Protein AF-A0A0C9VW03-F1 (afdb_monomer)

Organism: Sphaerobolus stellatus (strain SS14) (NCBI:txid990650)

Foldseek 3Di:
DPDPVVVVVVVVVVVVVVVVVLVVLVVVLVVLVVVCVVCVVVCCVPQVPPPDNDLLNVLQCLQSVLSNLLSVLVNPPCPVVVVVVCVVPHDNVVVNLVSNVVSVVSNLSSVLSNLLVLLLVLPVPDPPDDSVVLSVVVVVLVVVLVVVLVVLVVVVVVVVVPDDDPVPVVSSLVSVLSVLVSSLVSLVSSLVSLVVSLVVVVVVVVVVCVVVPDDDPCDSVNSCVVSVSVVSVVVSVVSVVVSVVSVVVVVVVVVCVVVVVVVVVVVVVVVVVVVVVD

Mean predicted aligned error: 11.02 Å

Nearest PDB structures (foldseek):
  8jrv-assembly1_R  TM=4.862E-01  e=5.661E-01  Influenza A virus (A/Victoria/3/1975(H3N2))
  7qa8-assembly1_A  TM=4.920E-01  e=3.964E+00  Saccharomyces cerevisiae
  6mrt-assembly1_A  TM=2.352E-01  e=9.517E+00  Escherichia coli K-12

Solvent-accessible surface area (backbone atoms only — not comparable to full-atom values): 15389 Å² total; per-residue (Å²): 132,84,63,69,65,61,57,54,52,53,52,54,49,54,52,51,55,52,50,53,53,52,51,50,47,52,51,50,46,52,51,53,50,49,54,46,63,71,46,41,67,57,41,41,62,66,51,67,63,34,96,63,90,44,72,67,49,53,27,46,48,39,23,54,53,20,47,50,51,36,44,50,59,70,64,52,64,74,45,70,69,57,40,47,61,40,51,75,74,38,69,65,74,58,55,56,54,53,49,53,54,55,33,52,49,42,24,48,53,9,48,54,38,44,54,49,51,49,56,53,60,72,46,73,82,56,92,79,66,62,54,65,52,52,56,50,48,50,52,50,51,53,53,51,52,50,51,51,51,51,52,55,48,57,54,46,64,60,49,68,77,61,82,88,92,64,67,64,62,58,51,52,52,53,49,54,49,50,54,40,51,52,51,34,55,48,38,49,50,50,42,51,50,54,50,52,49,52,51,52,51,52,54,49,50,52,64,58,38,72,79,55,83,78,83,76,89,75,48,71,66,57,51,42,56,73,72,39,50,64,57,42,50,52,50,32,52,51,40,48,51,52,45,52,49,55,53,50,52,51,51,51,52,60,50,48,61,60,49,51,55,51,54,52,47,52,54,52,54,51,56,51,50,67,63,71,80,111

Secondary structure (DSSP, 8-state):
---HHHHHHHHHHHHHHHHHHHHHHHHHHHHHHHHHHHHHHHHIIIIISSSS--HHHHHHHHHHHHHHHHHHHHHS---HHHHHHHHTTS-HHHHHHHHHHHHHHHHHHHHHHHHHHHHHHHTTT--SSHHHHHHHHHHHHHHHHHHHHHHHHHHHHHHTTS--SSHHHHHHHHHHHHHHHHHHHHHHHHHHHHHHHHHHHHHHHHHHHTTSTTS----HHHHHHHTTHHHHHHHHHHHHHHHHHHHHHHHHHHHHHHHHHHHHHHHHHHHHHHHH--

pLDDT: mean 75.22, std 11.87, range [45.41, 93.81]

Sequence (278 aa):
MADSNSQSLQIMQGISDSQVASYAVVAALALLTYDTLLTLPDEINYIWCSHRWGIPSILYFMARSGCFIELVSLIIPVNSFTLVVIYLFYDGTHAKLQQGMRSGAMTSIGVHGLLLARVYAIAQGNRNVKSVHVVRWQLLLVGFLYVTIFVLNCIRMKAFQCNTSNSDIFSSLDFAFTIVVIGLVFDVSILAITLQHTWCQWRFTIKSGLNDLSTSGTSFSGLLLSQGVIRFFLISAWSLEGAINLKTVRVKITLSGVDGGLENASVLMHNLKDFVDI

Structure (mmCIF, N/CA/C/O backbone):
data_AF-A0A0C9VW03-F1
#
_entry.id   AF-A0A0C9VW03-F1
#
loop_
_atom_site.group_PDB
_atom_site.id
_atom_site.type_symbol
_atom_site.label_atom_id
_atom_site.label_alt_id
_atom_site.label_comp_id
_atom_site.label_asym_id
_atom_site.label_entity_id
_atom_site.label_seq_id
_atom_site.pdbx_PDB_ins_code
_atom_site.Cartn_x
_atom_site.Cartn_y
_atom_site.Cartn_z
_atom_site.occupancy
_atom_site.B_iso_or_equiv
_atom_site.auth_seq_id
_atom_site.auth_comp_id
_atom_site.auth_asym_id
_atom_site.auth_atom_id
_atom_site.pdbx_PDB_model_num
ATOM 1 N N . MET A 1 1 ? 13.942 -18.819 -39.100 1.00 73.25 1 MET A N 1
ATOM 2 C CA . MET A 1 1 ? 13.002 -17.713 -39.392 1.00 73.25 1 MET A CA 1
ATOM 3 C C . MET A 1 1 ? 11.943 -17.701 -38.304 1.00 73.25 1 MET A C 1
ATOM 5 O O . MET A 1 1 ? 11.119 -18.604 -38.278 1.00 73.25 1 MET A O 1
ATOM 9 N N . ALA A 1 2 ? 12.018 -16.759 -37.363 1.00 69.38 2 ALA A N 1
ATOM 10 C CA . ALA A 1 2 ? 10.926 -16.537 -36.420 1.00 69.38 2 ALA A CA 1
ATOM 11 C C . ALA A 1 2 ? 9.744 -15.919 -37.184 1.00 69.38 2 ALA A C 1
ATOM 13 O O . ALA A 1 2 ? 9.946 -15.024 -38.002 1.00 69.38 2 ALA A O 1
ATOM 14 N N . ASP A 1 3 ? 8.540 -16.438 -36.961 1.00 87.62 3 ASP A N 1
ATOM 15 C CA . ASP A 1 3 ? 7.329 -16.020 -37.664 1.00 87.62 3 ASP A CA 1
ATOM 16 C C . ASP A 1 3 ? 6.979 -14.571 -37.286 1.00 87.62 3 ASP A C 1
ATOM 18 O O . ASP A 1 3 ? 6.717 -14.277 -36.115 1.00 87.62 3 ASP A O 1
ATOM 22 N N . SER A 1 4 ? 6.971 -13.659 -38.261 1.00 90.19 4 SER A N 1
ATOM 23 C CA . SER A 1 4 ? 6.637 -12.239 -38.073 1.00 90.19 4 SER A CA 1
ATOM 24 C C . SER A 1 4 ? 5.273 -12.034 -37.406 1.00 90.19 4 SER A C 1
ATOM 26 O O . SER A 1 4 ? 5.064 -11.048 -36.696 1.00 90.19 4 SER A O 1
ATOM 28 N N . ASN A 1 5 ? 4.357 -12.993 -37.569 1.00 92.81 5 ASN A N 1
ATOM 29 C CA . ASN A 1 5 ? 3.039 -12.955 -36.943 1.00 92.81 5 ASN A CA 1
ATOM 30 C C . ASN A 1 5 ? 3.133 -13.027 -35.411 1.00 92.81 5 ASN A C 1
ATOM 32 O O . ASN A 1 5 ? 2.425 -12.296 -34.715 1.00 92.81 5 ASN A O 1
ATOM 36 N N . SER A 1 6 ? 4.062 -13.831 -34.879 1.00 90.88 6 SER A N 1
ATOM 37 C CA . SER A 1 6 ? 4.252 -14.002 -33.432 1.00 90.88 6 SER A CA 1
ATOM 38 C C . SER A 1 6 ? 4.708 -12.713 -32.740 1.00 90.88 6 SER A C 1
ATOM 40 O O . SER A 1 6 ? 4.201 -12.377 -31.670 1.00 90.88 6 SER A O 1
ATOM 42 N N . GLN A 1 7 ? 5.595 -11.942 -33.378 1.00 90.25 7 GLN A N 1
ATOM 43 C CA . GLN A 1 7 ? 6.075 -10.665 -32.841 1.00 90.25 7 GLN A CA 1
ATOM 44 C C . GLN A 1 7 ? 4.967 -9.611 -32.820 1.00 90.25 7 GLN A C 1
ATOM 46 O O . GLN A 1 7 ? 4.801 -8.904 -31.827 1.00 90.25 7 GLN A O 1
ATOM 51 N N . SER A 1 8 ? 4.172 -9.528 -33.891 1.00 91.06 8 SER A N 1
ATOM 52 C CA . SER A 1 8 ? 3.071 -8.562 -33.964 1.00 91.06 8 SER A CA 1
ATOM 53 C C . SER A 1 8 ? 2.025 -8.796 -32.865 1.00 91.06 8 SER A C 1
ATOM 55 O O . SER A 1 8 ? 1.554 -7.844 -32.243 1.00 91.06 8 SER A O 1
ATOM 57 N N . LEU A 1 9 ? 1.731 -10.066 -32.559 1.00 93.12 9 LEU A N 1
ATOM 58 C CA . LEU A 1 9 ? 0.794 -10.452 -31.508 1.00 93.12 9 LEU A CA 1
ATOM 59 C C . LEU A 1 9 ? 1.317 -10.087 -30.112 1.00 93.12 9 LEU A C 1
ATOM 61 O O . LEU A 1 9 ? 0.563 -9.547 -29.305 1.00 93.12 9 LEU A O 1
ATOM 65 N N . GLN A 1 10 ? 2.612 -10.295 -29.849 1.00 88.88 10 GLN A N 1
ATOM 66 C CA . GLN A 1 10 ? 3.235 -9.893 -28.582 1.00 88.88 10 GLN A CA 1
ATOM 67 C C . GLN A 1 10 ? 3.184 -8.374 -28.366 1.00 88.88 10 GLN A C 1
ATOM 69 O O . GLN A 1 10 ? 2.885 -7.919 -27.263 1.00 88.88 10 GLN A O 1
ATOM 74 N N . ILE A 1 11 ? 3.427 -7.583 -29.416 1.00 86.06 11 ILE A N 1
ATOM 75 C CA . ILE A 1 11 ? 3.363 -6.117 -29.337 1.00 86.06 11 ILE A CA 1
ATOM 76 C C . ILE A 1 11 ? 1.930 -5.653 -29.057 1.00 86.06 11 ILE A C 1
ATOM 78 O O . ILE A 1 11 ? 1.718 -4.826 -28.170 1.00 86.06 11 ILE A O 1
ATOM 82 N N . MET A 1 12 ? 0.941 -6.197 -29.774 1.00 88.62 12 MET A N 1
ATOM 83 C CA . MET A 1 12 ? -0.466 -5.850 -29.549 1.00 88.62 12 MET A CA 1
ATOM 84 C C . MET A 1 12 ? -0.917 -6.188 -28.127 1.00 88.62 12 MET A C 1
ATOM 86 O O . MET A 1 12 ? -1.599 -5.380 -27.493 1.00 88.62 12 MET A O 1
ATOM 90 N N . GLN A 1 13 ? -0.493 -7.339 -27.602 1.00 89.94 13 GLN A N 1
ATOM 91 C CA . GLN A 1 13 ? -0.806 -7.723 -26.232 1.00 89.94 13 GLN A CA 1
ATOM 92 C C . GLN A 1 13 ? -0.159 -6.777 -25.213 1.00 89.94 13 GLN A C 1
ATOM 94 O O . GLN A 1 13 ? -0.850 -6.285 -24.326 1.00 89.94 13 GLN A O 1
ATOM 99 N N . GLY A 1 14 ? 1.115 -6.414 -25.396 1.00 78.88 14 GLY A N 1
ATOM 100 C CA . GLY A 1 14 ? 1.788 -5.447 -24.523 1.00 78.88 14 GLY A CA 1
ATOM 101 C C . GLY A 1 14 ? 1.122 -4.063 -24.509 1.00 78.88 14 GLY A C 1
ATOM 102 O O . GLY A 1 14 ? 1.020 -3.436 -23.454 1.00 78.88 14 GLY A O 1
ATOM 103 N N . ILE A 1 15 ? 0.619 -3.595 -25.657 1.00 80.00 15 ILE A N 1
ATOM 104 C CA . ILE A 1 15 ? -0.128 -2.329 -25.748 1.00 80.00 15 ILE A CA 1
ATOM 105 C C . ILE A 1 15 ? -1.456 -2.430 -24.991 1.00 80.00 15 ILE A C 1
ATOM 107 O O . ILE A 1 15 ? -1.781 -1.533 -24.211 1.00 80.00 15 ILE A O 1
ATOM 111 N N . SER A 1 16 ? -2.203 -3.517 -25.194 1.00 88.62 16 SER A N 1
ATOM 112 C CA . SER A 1 16 ? -3.474 -3.756 -24.504 1.00 88.62 16 SER A CA 1
ATOM 113 C C . SER A 1 16 ? -3.284 -3.819 -22.987 1.00 88.62 16 SER A C 1
ATOM 115 O O . SER A 1 16 ? -3.977 -3.119 -22.248 1.00 88.62 16 SER A O 1
ATOM 117 N N . ASP A 1 17 ? -2.304 -4.590 -22.513 1.00 77.56 17 ASP A N 1
ATOM 118 C CA . ASP A 1 17 ? -2.010 -4.739 -21.084 1.00 77.56 17 ASP A CA 1
ATOM 119 C C . ASP A 1 17 ? -1.620 -3.393 -20.453 1.00 77.56 17 ASP A C 1
ATOM 121 O O . ASP A 1 17 ? -2.101 -3.035 -19.374 1.00 77.56 17 ASP A O 1
ATOM 125 N N . SER A 1 18 ? -0.811 -2.594 -21.159 1.00 77.00 18 SER A N 1
ATOM 126 C CA . SER A 1 18 ? -0.450 -1.245 -20.715 1.00 77.00 18 SER A CA 1
ATOM 127 C C . SER A 1 18 ? -1.663 -0.318 -20.623 1.00 77.00 18 SER A C 1
ATOM 129 O O . SER A 1 18 ? -1.753 0.466 -19.679 1.00 77.00 18 SER A O 1
ATOM 131 N N . GLN A 1 19 ? -2.593 -0.379 -21.580 1.00 84.12 19 GLN A N 1
ATOM 132 C CA . GLN A 1 19 ? -3.806 0.444 -21.558 1.00 84.12 19 GLN A CA 1
ATOM 133 C C . GLN A 1 19 ? -4.723 0.064 -20.397 1.00 84.12 19 GLN A C 1
ATOM 135 O O . GLN A 1 19 ? -5.194 0.943 -19.675 1.00 84.12 19 GLN A O 1
ATOM 140 N N . VAL A 1 20 ? -4.935 -1.237 -20.177 1.00 80.25 20 VAL A N 1
ATOM 141 C CA . VAL A 1 20 ? -5.731 -1.745 -19.052 1.00 80.25 20 VAL A CA 1
ATOM 142 C C . VAL A 1 20 ? -5.149 -1.261 -17.723 1.00 80.25 20 VAL A C 1
ATOM 144 O O . VAL A 1 20 ? -5.895 -0.765 -16.876 1.00 80.25 20 VAL A O 1
ATOM 147 N N . ALA A 1 21 ? -3.825 -1.320 -17.559 1.00 78.25 21 ALA A N 1
ATOM 148 C CA . ALA A 1 21 ? -3.156 -0.803 -16.369 1.00 78.25 21 ALA A CA 1
ATOM 149 C C . ALA A 1 21 ? -3.388 0.708 -16.186 1.00 78.25 21 ALA A C 1
ATOM 151 O O . ALA A 1 21 ? -3.756 1.146 -15.097 1.00 78.25 21 ALA A O 1
ATOM 152 N N . SER A 1 22 ? -3.244 1.513 -17.244 1.00 81.25 22 SER A N 1
ATOM 153 C CA . SER A 1 22 ? -3.508 2.956 -17.177 1.00 81.25 22 SER A CA 1
ATOM 154 C C . SER A 1 22 ? -4.958 3.269 -16.799 1.00 81.25 22 SER A C 1
ATOM 156 O O . SER A 1 22 ? -5.194 4.121 -15.941 1.00 81.25 22 SER A O 1
ATOM 158 N N . TYR A 1 23 ? -5.935 2.563 -17.376 1.00 86.19 23 TYR A N 1
ATOM 159 C CA . TYR A 1 23 ? -7.344 2.742 -17.018 1.00 86.19 23 TYR A CA 1
ATOM 160 C C . TYR A 1 23 ? -7.630 2.355 -15.569 1.00 86.19 23 TYR A C 1
ATOM 162 O O . TYR A 1 23 ? -8.371 3.067 -14.892 1.00 86.19 23 TYR A O 1
ATOM 170 N N . ALA A 1 24 ? -7.011 1.284 -15.066 1.00 84.00 24 ALA A N 1
ATOM 171 C CA . ALA A 1 24 ? -7.141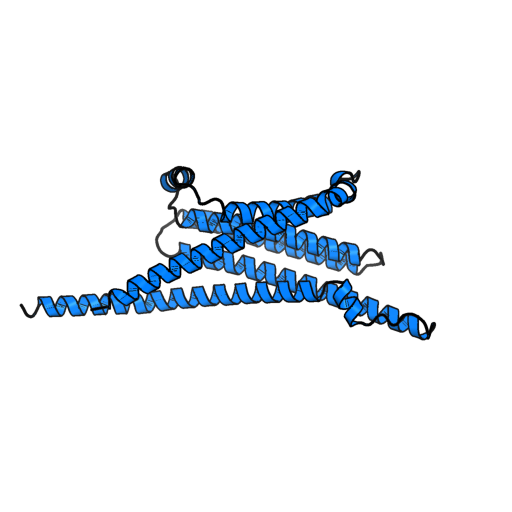 0.887 -13.669 1.00 84.00 24 ALA A CA 1
ATOM 172 C C . ALA A 1 24 ? -6.622 1.975 -12.713 1.00 84.00 24 ALA A C 1
ATOM 174 O O . ALA A 1 24 ? -7.283 2.283 -11.721 1.00 84.00 24 ALA A O 1
ATOM 175 N N . VAL A 1 25 ? -5.489 2.613 -13.029 1.00 82.56 25 VAL A N 1
ATOM 176 C CA . VAL A 1 25 ? -4.940 3.715 -12.219 1.00 82.56 25 VAL A CA 1
ATOM 177 C C . VAL A 1 25 ? -5.859 4.941 -12.248 1.00 82.56 25 VAL A C 1
ATOM 179 O O . VAL A 1 25 ? -6.136 5.519 -11.197 1.00 82.56 25 VAL A O 1
ATOM 182 N N . VAL A 1 26 ? -6.377 5.327 -13.419 1.00 87.50 26 VAL A N 1
ATOM 183 C CA . VAL A 1 26 ? -7.325 6.451 -13.536 1.00 87.50 26 VAL A CA 1
ATOM 184 C C . VAL A 1 26 ? -8.614 6.166 -12.763 1.00 87.50 26 VAL A C 1
ATOM 186 O O . VAL A 1 26 ? -9.100 7.037 -12.042 1.00 87.50 26 VAL A O 1
ATOM 189 N N . ALA A 1 27 ? -9.140 4.943 -12.853 1.00 88.81 27 ALA A N 1
ATOM 190 C CA . ALA A 1 27 ? -10.306 4.520 -12.085 1.00 88.81 27 ALA A CA 1
ATOM 191 C C . ALA A 1 27 ? -10.038 4.568 -10.571 1.00 88.81 27 ALA A C 1
ATOM 193 O O . ALA A 1 27 ? -10.868 5.081 -9.819 1.00 88.81 27 ALA A O 1
ATOM 194 N N . ALA A 1 28 ? -8.866 4.107 -10.122 1.00 86.81 28 ALA A N 1
ATOM 195 C CA . ALA A 1 28 ? -8.457 4.190 -8.723 1.00 86.81 28 ALA A CA 1
ATOM 196 C C . ALA A 1 28 ? -8.352 5.645 -8.240 1.00 86.81 28 ALA A C 1
ATOM 198 O O . ALA A 1 28 ? -8.829 5.960 -7.150 1.00 86.81 28 ALA A O 1
ATOM 199 N N . LEU A 1 29 ? -7.795 6.551 -9.054 1.00 88.44 29 LEU A N 1
ATOM 200 C CA . LEU A 1 29 ? -7.724 7.976 -8.723 1.00 88.44 29 LEU A CA 1
ATOM 201 C C . LEU A 1 29 ? -9.116 8.609 -8.637 1.00 88.44 29 LEU A C 1
ATOM 203 O O . LEU A 1 29 ? -9.382 9.374 -7.710 1.00 88.44 29 LEU A O 1
ATOM 207 N N . ALA A 1 30 ? -10.009 8.290 -9.576 1.00 92.81 30 ALA A N 1
ATOM 208 C CA . ALA A 1 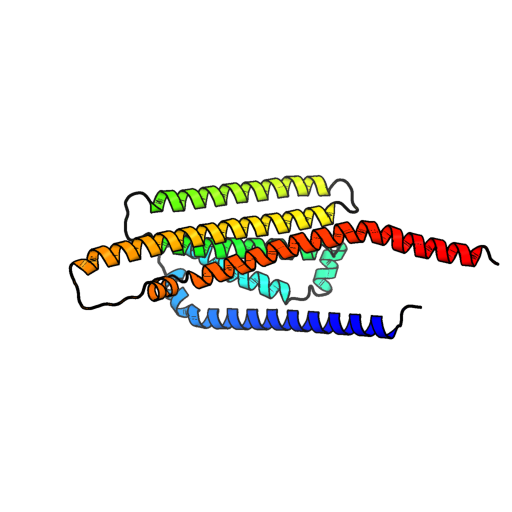30 ? -11.382 8.782 -9.559 1.00 92.81 30 ALA A CA 1
ATOM 209 C C . ALA A 1 30 ? -12.121 8.315 -8.295 1.00 92.81 30 ALA A C 1
ATOM 211 O O . ALA A 1 30 ? -12.758 9.125 -7.624 1.00 92.81 30 ALA A O 1
ATOM 212 N N . LEU A 1 31 ? -11.972 7.039 -7.924 1.00 89.38 31 LEU A N 1
ATOM 213 C CA . LEU A 1 31 ? -12.571 6.476 -6.715 1.00 89.38 31 LEU A CA 1
ATOM 214 C C . LEU A 1 31 ? -11.993 7.105 -5.442 1.00 89.38 31 LEU A C 1
ATOM 216 O O . LEU A 1 31 ? -12.756 7.480 -4.557 1.00 89.38 31 LEU A O 1
ATOM 220 N N . LEU A 1 32 ? -10.671 7.293 -5.370 1.00 88.00 32 LEU A N 1
ATOM 221 C CA . LEU A 1 32 ? -10.019 7.972 -4.247 1.00 88.00 32 LEU A CA 1
ATOM 222 C C . LEU A 1 32 ? -10.475 9.432 -4.122 1.00 88.00 32 LEU A C 1
ATOM 224 O O . LEU A 1 32 ? -10.692 9.919 -3.015 1.00 88.00 32 LEU A O 1
ATOM 228 N N . THR A 1 33 ? -10.642 10.127 -5.249 1.00 90.69 33 THR A N 1
ATOM 229 C CA . THR A 1 33 ? -11.165 11.502 -5.291 1.00 90.69 33 THR A CA 1
ATOM 230 C C . THR A 1 33 ? -12.605 11.550 -4.799 1.00 90.69 33 THR A C 1
ATOM 232 O O . THR A 1 33 ? -12.949 12.402 -3.987 1.00 90.69 33 THR A O 1
ATOM 235 N N . TYR A 1 34 ? -13.440 10.619 -5.254 1.00 93.56 34 TYR A N 1
ATOM 236 C CA . TYR A 1 34 ? -14.836 10.536 -4.848 1.00 93.56 34 TYR A CA 1
ATOM 237 C C . TYR A 1 34 ? -14.986 10.247 -3.350 1.00 93.56 34 TYR A C 1
ATOM 239 O O . TYR A 1 34 ? -15.670 10.997 -2.656 1.00 93.56 34 TYR A O 1
ATOM 247 N N . ASP A 1 35 ? -14.284 9.229 -2.841 1.00 91.31 35 ASP A N 1
ATOM 248 C CA . ASP A 1 35 ? -14.204 8.929 -1.405 1.00 91.31 35 ASP A CA 1
ATOM 249 C C . ASP A 1 35 ? -13.728 10.160 -0.627 1.00 91.31 35 ASP A C 1
ATOM 251 O O . ASP A 1 35 ? -14.313 10.538 0.385 1.00 91.31 35 ASP A O 1
ATOM 255 N N . THR A 1 36 ? -12.739 10.867 -1.181 1.00 88.38 36 THR A N 1
ATOM 256 C CA . THR A 1 36 ? -12.188 12.062 -0.556 1.00 88.38 36 THR A CA 1
ATOM 257 C C . THR A 1 36 ? -13.209 13.177 -0.398 1.00 88.38 36 THR A C 1
ATOM 259 O O . THR A 1 36 ? -13.304 13.781 0.667 1.00 88.38 36 THR A O 1
ATOM 262 N N . LEU A 1 37 ? -13.993 13.440 -1.440 1.00 93.50 37 LEU A N 1
ATOM 263 C CA . LEU A 1 37 ? -15.037 14.459 -1.410 1.00 93.50 37 LEU A CA 1
ATOM 264 C C . LEU A 1 37 ? -16.178 14.086 -0.460 1.00 93.50 37 LEU A C 1
ATOM 266 O O . LEU A 1 37 ? -16.702 14.968 0.218 1.00 93.50 37 LEU A O 1
ATOM 270 N N . LEU A 1 38 ? -16.535 12.800 -0.380 1.00 91.44 38 LEU A N 1
ATOM 271 C CA . LEU A 1 38 ? -17.562 12.319 0.545 1.00 91.44 38 LEU A CA 1
ATOM 272 C C . LEU A 1 38 ? -17.138 12.456 2.010 1.00 91.44 38 LEU A C 1
ATOM 274 O O . LEU A 1 38 ? -17.959 12.839 2.839 1.00 91.44 38 LEU A O 1
ATOM 278 N N . THR A 1 39 ? -15.873 12.177 2.336 1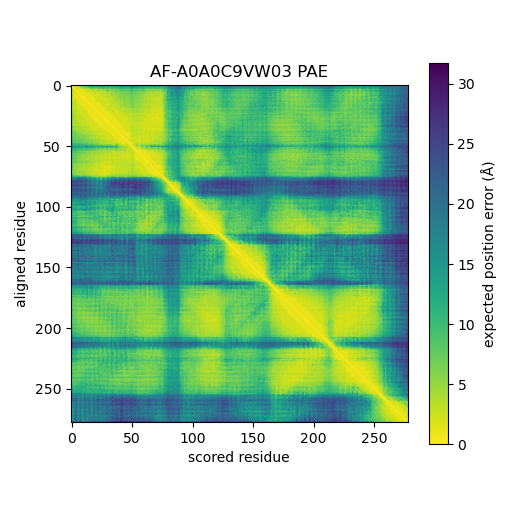.00 90.19 39 THR A N 1
ATOM 279 C CA . THR A 1 39 ? -15.372 12.261 3.717 1.00 90.19 39 THR A CA 1
ATOM 280 C C . THR A 1 39 ? -14.886 13.656 4.106 1.00 90.19 39 THR A C 1
ATOM 282 O O . THR A 1 39 ? -14.639 13.910 5.285 1.00 90.19 39 THR A O 1
ATOM 285 N N . LEU A 1 40 ? -14.756 14.582 3.149 1.00 91.50 40 LEU A N 1
ATOM 286 C CA . LEU A 1 40 ? -14.195 15.914 3.380 1.00 91.50 40 LEU A CA 1
ATOM 287 C C . LEU A 1 40 ? -14.911 16.713 4.488 1.00 91.50 40 LEU A C 1
ATOM 289 O O . LEU A 1 40 ? -14.206 17.299 5.311 1.00 91.50 40 LEU A O 1
ATOM 293 N N . PRO A 1 41 ? -16.258 16.759 4.576 1.00 93.81 41 PRO A N 1
ATOM 294 C CA . PRO A 1 41 ? -16.930 17.520 5.632 1.00 93.81 41 PRO A CA 1
ATOM 295 C C . PRO A 1 41 ? -16.595 16.996 7.034 1.00 93.81 41 PRO A C 1
ATOM 297 O O . PRO A 1 41 ? -16.293 17.777 7.939 1.00 93.81 41 PRO A O 1
ATOM 300 N N . ASP A 1 42 ? -16.577 15.673 7.199 1.00 89.50 42 ASP A N 1
ATOM 301 C CA . ASP A 1 42 ? -16.229 15.026 8.463 1.00 89.50 42 ASP A CA 1
ATOM 302 C C . ASP A 1 42 ? -14.752 15.244 8.798 1.00 89.50 42 ASP A C 1
ATOM 304 O O . ASP A 1 42 ? -14.405 15.572 9.930 1.00 89.50 42 ASP A O 1
ATOM 308 N N . GLU A 1 43 ? -13.862 15.158 7.812 1.00 87.81 43 GLU A N 1
ATOM 309 C CA . GLU A 1 43 ? -12.443 15.461 8.004 1.00 87.81 43 GLU A CA 1
ATOM 310 C C . GLU A 1 43 ? -12.213 16.900 8.444 1.00 87.81 43 GLU A C 1
ATOM 312 O O . GLU A 1 43 ? -11.385 17.148 9.321 1.00 87.81 43 GLU A O 1
ATOM 317 N N . ILE A 1 44 ? -12.942 17.856 7.866 1.00 91.75 44 ILE A N 1
ATOM 318 C CA . ILE A 1 44 ? -12.859 19.259 8.274 1.00 91.75 44 ILE A CA 1
ATOM 319 C C . ILE A 1 44 ? -13.249 19.388 9.737 1.00 91.75 44 ILE A C 1
ATOM 321 O O . ILE A 1 44 ? -12.478 19.938 10.517 1.00 91.75 44 ILE A O 1
ATOM 325 N N . ASN A 1 45 ? -14.370 18.801 10.138 1.00 91.38 45 ASN A N 1
ATOM 326 C CA . ASN A 1 45 ? -14.854 18.913 11.508 1.00 91.38 45 ASN A CA 1
ATOM 327 C C . ASN A 1 45 ? -13.955 18.189 12.525 1.00 91.38 45 ASN A C 1
ATOM 329 O O . ASN A 1 45 ? -13.669 18.734 13.592 1.00 91.38 45 ASN A O 1
ATOM 333 N N . TYR A 1 46 ? -13.489 16.980 12.205 1.00 84.62 46 TYR A N 1
ATOM 334 C CA . TYR A 1 46 ? -12.798 16.114 13.164 1.00 84.62 46 TYR A CA 1
ATOM 335 C C . TYR A 1 46 ? -11.271 16.207 13.118 1.00 84.62 46 TYR A C 1
ATOM 337 O O . TYR A 1 46 ? -10.622 16.000 14.144 1.00 84.62 46 TYR A O 1
ATOM 345 N N . ILE A 1 47 ? -10.681 16.504 11.959 1.00 87.38 47 ILE A N 1
ATOM 346 C CA . ILE A 1 47 ? -9.225 16.489 11.759 1.00 87.38 47 ILE A CA 1
ATOM 347 C C . ILE A 1 47 ? -8.681 17.910 11.627 1.00 87.38 47 ILE A C 1
ATOM 349 O O . ILE A 1 47 ? -7.733 18.255 12.335 1.00 87.38 47 ILE A O 1
ATOM 353 N N . TRP A 1 48 ? -9.270 18.730 10.751 1.00 88.12 48 TRP A N 1
ATOM 354 C CA . TRP A 1 48 ? -8.712 20.039 10.384 1.00 88.12 48 TRP A CA 1
ATOM 355 C C . TRP A 1 48 ? -9.096 21.162 11.354 1.00 88.12 48 TRP A C 1
ATOM 357 O O . TRP A 1 48 ? -8.243 21.959 11.742 1.00 88.12 48 TRP A O 1
ATOM 367 N N . CYS A 1 49 ? -10.358 21.211 11.781 1.00 90.19 49 CYS A N 1
ATOM 368 C CA . CYS A 1 49 ? -10.869 22.177 12.757 1.00 90.19 49 CYS A CA 1
ATOM 369 C C . CYS A 1 49 ? -10.633 21.744 14.206 1.00 90.19 49 CYS A C 1
ATOM 371 O O . CYS A 1 49 ? -10.896 22.516 15.130 1.00 90.19 49 CYS A O 1
ATOM 373 N N . SER A 1 50 ? -10.111 20.534 14.425 1.00 82.25 50 SER A N 1
ATOM 374 C CA . SER A 1 50 ? -9.673 20.128 15.752 1.00 82.25 50 SER A CA 1
ATOM 375 C C . SER A 1 50 ? -8.597 21.096 16.240 1.00 82.25 50 SER A C 1
ATOM 377 O O . SER A 1 50 ? -7.582 21.323 15.584 1.00 82.25 50 SER A O 1
ATOM 379 N N . HIS A 1 51 ? -8.821 21.686 17.412 1.00 75.81 51 HIS A N 1
ATOM 380 C CA . HIS A 1 51 ? -8.039 22.812 17.929 1.00 75.81 51 HIS A CA 1
ATOM 381 C C . HIS A 1 51 ? -6.555 22.482 18.206 1.00 75.81 51 HIS A C 1
ATOM 383 O O . HIS A 1 51 ? -5.779 23.350 18.600 1.00 75.81 51 HIS A O 1
ATOM 389 N N . ARG A 1 52 ? -6.134 21.224 18.023 1.00 85.50 52 ARG A N 1
ATOM 390 C CA . ARG A 1 52 ? -4.753 20.778 18.211 1.00 85.50 52 ARG A CA 1
ATOM 391 C C . ARG A 1 52 ? -4.313 19.938 17.022 1.00 85.50 52 ARG A C 1
ATOM 393 O O . ARG A 1 52 ? -4.661 18.764 16.927 1.00 85.50 52 ARG A O 1
ATOM 400 N N . TRP A 1 53 ? -3.489 20.533 16.163 1.00 86.25 53 TRP A N 1
ATOM 401 C CA . TRP A 1 53 ? -2.733 19.800 15.153 1.00 86.25 53 TRP A CA 1
ATOM 402 C C . TRP A 1 53 ? -1.799 18.819 15.860 1.00 86.25 53 TRP A C 1
ATOM 404 O O . TRP A 1 53 ? -0.792 19.203 16.455 1.00 86.25 53 TRP A O 1
ATOM 414 N N . GLY A 1 54 ? -2.190 17.548 15.865 1.00 83.19 54 GLY A N 1
ATOM 415 C CA . GLY A 1 54 ? -1.433 16.469 16.480 1.00 83.19 54 GLY A CA 1
ATOM 416 C C . GLY A 1 54 ? -0.727 15.601 15.446 1.00 83.19 54 GLY A C 1
ATOM 417 O O . GLY A 1 54 ? -0.997 15.668 14.247 1.00 83.19 54 GLY A O 1
ATOM 418 N N . ILE A 1 55 ? 0.124 14.702 15.942 1.00 75.19 55 ILE A N 1
ATOM 419 C CA . ILE A 1 55 ? 0.747 13.635 15.144 1.00 75.19 55 ILE A CA 1
ATOM 420 C C . ILE A 1 55 ? -0.290 12.860 14.297 1.00 75.19 55 ILE A C 1
ATOM 422 O O . ILE A 1 55 ? -0.007 12.626 13.123 1.00 75.19 55 ILE A O 1
ATOM 426 N N . PRO A 1 56 ? -1.499 12.514 14.800 1.00 74.06 56 PRO A N 1
ATOM 427 C CA . PRO A 1 56 ? -2.501 11.818 13.991 1.00 74.06 56 PRO A CA 1
ATOM 428 C C . PRO A 1 56 ? -2.953 12.597 12.749 1.00 74.06 56 PRO A C 1
ATOM 430 O O . PRO A 1 56 ? -3.109 11.988 11.696 1.00 74.06 56 PRO A O 1
ATOM 433 N N . SER A 1 57 ? -3.106 13.925 12.835 1.00 83.31 57 SER A N 1
ATOM 434 C CA . SER A 1 57 ? -3.509 14.763 11.695 1.00 83.31 57 SER A CA 1
ATOM 435 C C . SER A 1 57 ? -2.427 14.801 10.611 1.00 83.31 57 SER A C 1
ATOM 437 O O . SER A 1 57 ? -2.736 14.735 9.424 1.00 83.31 57 SER A O 1
ATOM 439 N N . ILE A 1 58 ? -1.149 14.840 11.010 1.00 81.50 58 ILE A N 1
ATOM 440 C CA . ILE A 1 58 ? -0.015 14.798 10.074 1.00 81.50 58 ILE A CA 1
ATOM 441 C C . ILE A 1 58 ? 0.055 13.434 9.381 1.00 81.50 58 ILE A C 1
ATOM 443 O O . ILE A 1 58 ? 0.163 13.375 8.160 1.00 81.50 58 ILE A O 1
ATOM 447 N N . LEU A 1 59 ? -0.048 12.338 10.142 1.00 75.50 59 LEU A N 1
ATOM 448 C CA . LEU A 1 59 ? -0.045 10.982 9.582 1.00 75.50 59 LEU A CA 1
ATOM 449 C C . LEU A 1 59 ? -1.232 10.760 8.637 1.00 75.50 59 LEU A C 1
ATOM 451 O O . LEU A 1 59 ? -1.057 10.171 7.572 1.00 75.50 59 LEU A O 1
ATOM 455 N N . TYR A 1 60 ? -2.408 11.286 8.992 1.00 82.44 60 TYR A N 1
ATOM 456 C CA . TYR A 1 60 ? -3.591 11.274 8.134 1.00 82.44 60 TYR A CA 1
ATOM 457 C C . TYR A 1 60 ? -3.336 11.978 6.804 1.00 82.44 60 TYR A C 1
ATOM 459 O O . TYR A 1 60 ? -3.540 11.395 5.738 1.00 82.44 60 TYR A O 1
ATOM 467 N N . PHE A 1 61 ? -2.827 13.209 6.867 1.00 84.62 61 PHE A N 1
ATOM 468 C CA . PHE A 1 61 ? -2.506 13.980 5.676 1.00 84.62 61 PHE A CA 1
ATOM 469 C C . PHE A 1 61 ? -1.455 13.284 4.808 1.00 84.62 61 PHE A C 1
ATOM 471 O O . PHE A 1 61 ? -1.631 13.200 3.598 1.00 84.62 61 PHE A O 1
ATOM 478 N N . MET A 1 62 ? -0.393 12.737 5.407 1.00 77.44 62 MET A N 1
ATOM 479 C CA . MET A 1 62 ? 0.646 12.014 4.668 1.00 77.44 62 MET A CA 1
ATOM 480 C C . MET A 1 62 ? 0.099 10.773 3.962 1.00 77.44 62 MET A C 1
ATOM 482 O O . MET A 1 62 ? 0.450 10.536 2.811 1.00 77.44 62 MET A O 1
ATOM 486 N N . ALA A 1 63 ? -0.777 10.005 4.613 1.00 80.19 63 ALA A N 1
ATOM 487 C CA . ALA A 1 63 ? -1.403 8.833 4.003 1.00 80.19 63 ALA A CA 1
ATOM 488 C C . ALA A 1 63 ? -2.251 9.206 2.797 1.00 80.19 63 ALA A C 1
ATOM 490 O O . ALA A 1 63 ? -2.108 8.631 1.721 1.00 80.19 63 ALA A O 1
ATOM 491 N N . ARG A 1 64 ? -3.111 10.206 2.975 1.00 85.25 64 ARG A N 1
ATOM 492 C CA . ARG A 1 64 ? -4.066 10.610 1.953 1.00 85.25 64 ARG A CA 1
ATOM 493 C C . ARG A 1 64 ? -3.372 11.291 0.783 1.00 85.25 64 ARG A C 1
ATOM 495 O O . ARG A 1 64 ? -3.493 10.834 -0.351 1.00 85.25 64 ARG A O 1
ATOM 502 N N . SER A 1 65 ? -2.589 12.330 1.063 1.00 83.62 65 SER A N 1
ATOM 503 C CA . SER A 1 65 ? -1.834 13.066 0.047 1.00 83.62 65 SER A CA 1
ATOM 504 C C . SER A 1 65 ? -0.799 12.177 -0.635 1.00 83.62 65 SER A C 1
ATOM 506 O O . SER A 1 65 ? -0.593 12.313 -1.835 1.00 83.62 65 SER A O 1
ATOM 508 N N . GLY A 1 66 ? -0.201 11.225 0.090 1.00 78.88 66 GLY A N 1
ATOM 509 C CA . GLY A 1 66 ? 0.687 10.220 -0.485 1.00 78.88 66 GLY A CA 1
ATOM 510 C C . GLY A 1 66 ? -0.003 9.415 -1.584 1.00 78.88 66 GLY A C 1
ATOM 511 O O . GLY A 1 66 ? 0.532 9.327 -2.685 1.00 78.88 66 GLY A O 1
ATOM 512 N N . CYS A 1 67 ? -1.207 8.888 -1.322 1.00 82.00 67 CYS A N 1
ATOM 513 C CA . CYS A 1 67 ? -1.940 8.076 -2.300 1.00 82.00 67 CYS A CA 1
ATOM 514 C C . CYS A 1 67 ? -2.300 8.882 -3.552 1.00 82.00 67 CYS A C 1
ATOM 516 O O . CYS A 1 67 ? -2.167 8.383 -4.668 1.00 82.00 67 CYS A O 1
ATOM 518 N N . PHE A 1 68 ? -2.696 10.146 -3.378 1.00 85.94 68 PHE A N 1
ATOM 519 C CA . PHE A 1 68 ? -2.923 11.050 -4.506 1.00 85.94 68 PHE A CA 1
ATOM 520 C C . PHE A 1 68 ? -1.649 11.287 -5.311 1.00 85.94 68 PHE A C 1
ATOM 522 O O . PHE A 1 68 ? -1.672 11.153 -6.531 1.00 85.94 68 PHE A O 1
ATOM 529 N N . ILE A 1 69 ? -0.538 11.612 -4.646 1.00 81.81 69 ILE A N 1
ATOM 530 C CA . ILE A 1 69 ? 0.746 11.861 -5.308 1.00 81.81 69 ILE A CA 1
ATOM 531 C C . ILE A 1 69 ? 1.200 10.621 -6.080 1.00 81.81 69 ILE A C 1
ATOM 533 O O . ILE A 1 69 ? 1.665 10.757 -7.210 1.00 81.81 69 ILE A O 1
ATOM 537 N N . GLU A 1 70 ? 1.049 9.425 -5.510 1.00 81.00 70 GLU A N 1
ATOM 538 C CA . GLU A 1 70 ? 1.415 8.168 -6.164 1.00 81.00 70 GLU A CA 1
ATOM 539 C C . GLU A 1 70 ? 0.567 7.910 -7.416 1.00 81.00 70 GLU A C 1
ATOM 541 O O . GLU A 1 70 ? 1.123 7.738 -8.501 1.00 81.00 70 GLU A O 1
ATOM 546 N N . LEU A 1 71 ? -0.764 7.972 -7.310 1.00 84.38 71 LEU A N 1
ATOM 547 C CA . LEU A 1 71 ? -1.658 7.740 -8.451 1.00 84.38 71 LEU A CA 1
ATOM 548 C C . LEU A 1 71 ? -1.499 8.805 -9.544 1.00 84.38 71 LEU A C 1
ATOM 550 O O . LEU A 1 71 ? -1.459 8.477 -10.728 1.00 84.38 71 LEU A O 1
ATOM 554 N N . VAL A 1 72 ? -1.348 10.078 -9.169 1.00 85.44 72 VAL A N 1
ATOM 555 C CA . VAL A 1 72 ? -1.099 11.168 -10.123 1.00 85.44 72 VAL A CA 1
ATOM 556 C C . VAL A 1 72 ? 0.262 10.996 -10.800 1.00 85.44 72 VAL A C 1
ATOM 558 O O . VAL A 1 72 ? 0.361 11.194 -12.008 1.00 85.44 72 VAL A O 1
ATOM 561 N N . SER A 1 73 ? 1.295 10.565 -10.068 1.00 78.69 73 SER A N 1
ATOM 562 C CA . SER A 1 73 ? 2.618 10.282 -10.647 1.00 78.69 73 SER A CA 1
ATOM 563 C C . SER A 1 73 ? 2.596 9.118 -11.639 1.00 78.69 73 SER A C 1
ATOM 565 O O . SER A 1 73 ? 3.411 9.101 -12.556 1.00 78.69 73 SER A O 1
ATOM 567 N N . LEU A 1 74 ? 1.678 8.159 -11.471 1.00 75.94 74 LEU A N 1
ATOM 568 C CA . LEU A 1 74 ? 1.471 7.057 -12.416 1.00 75.94 74 LEU A CA 1
ATOM 569 C C . LEU A 1 74 ? 0.696 7.490 -13.670 1.00 75.94 74 LEU A C 1
ATOM 571 O O . LEU A 1 74 ? 0.934 6.943 -14.744 1.00 75.94 74 LEU A O 1
ATOM 575 N N . ILE A 1 75 ? -0.231 8.447 -13.539 1.00 80.25 75 ILE A N 1
ATOM 576 C CA . ILE A 1 75 ? -1.071 8.920 -14.652 1.00 80.25 75 ILE A CA 1
ATOM 577 C C . ILE A 1 75 ? -0.352 9.939 -15.505 1.00 80.25 75 ILE A C 1
ATOM 579 O O . ILE A 1 75 ? -0.500 9.873 -16.720 1.00 80.25 75 ILE A O 1
ATOM 583 N N . ILE A 1 76 ? 0.366 10.889 -14.891 1.00 75.75 76 ILE A N 1
ATOM 584 C CA . ILE A 1 76 ? 1.140 11.880 -15.632 1.00 75.75 76 ILE A CA 1
ATOM 585 C C . ILE A 1 76 ? 2.157 11.071 -16.436 1.00 75.75 76 ILE A C 1
ATOM 587 O O . ILE A 1 76 ? 3.144 10.594 -15.862 1.00 75.75 76 ILE A O 1
ATOM 591 N N . PRO A 1 77 ? 1.944 10.894 -17.760 1.00 61.22 77 PRO A N 1
ATOM 592 C CA . PRO A 1 77 ? 3.010 10.377 -18.583 1.00 61.22 77 PRO A CA 1
ATOM 593 C C . PRO A 1 77 ? 4.109 11.395 -18.365 1.00 61.22 77 PRO A C 1
ATOM 595 O O . PRO A 1 77 ? 3.834 12.596 -18.399 1.00 61.22 77 PRO A O 1
ATOM 598 N N . VAL A 1 78 ? 5.317 10.948 -18.038 1.00 53.53 78 VAL A N 1
ATOM 599 C CA . VAL A 1 78 ? 6.473 11.837 -17.970 1.00 53.53 78 VAL A CA 1
ATOM 600 C C . VAL A 1 78 ? 6.539 12.485 -19.350 1.00 53.53 78 VAL A C 1
ATOM 602 O O . VAL A 1 78 ? 7.027 11.874 -20.295 1.00 53.53 78 VAL A O 1
ATOM 605 N N . ASN A 1 79 ? 5.883 13.635 -19.514 1.00 46.44 79 ASN A N 1
ATOM 606 C CA . ASN A 1 79 ? 5.666 14.239 -20.811 1.00 46.44 79 ASN A CA 1
ATOM 607 C C . ASN A 1 79 ? 7.058 14.539 -21.334 1.00 46.44 79 ASN A C 1
ATOM 609 O O . ASN A 1 79 ? 7.971 14.819 -20.550 1.00 46.44 79 ASN A O 1
ATOM 613 N N . SER A 1 80 ? 7.226 14.486 -22.648 1.00 50.81 80 SER A N 1
ATOM 614 C CA . SER A 1 80 ? 8.510 14.663 -23.324 1.00 50.81 80 SER A CA 1
ATOM 615 C C . SER A 1 80 ? 9.319 15.866 -22.807 1.00 50.81 80 SER A C 1
ATOM 617 O O . SER A 1 80 ? 10.535 15.842 -22.873 1.00 50.81 80 SER A O 1
ATOM 619 N N . PHE A 1 81 ? 8.687 16.879 -22.203 1.00 45.41 81 PHE A N 1
ATOM 620 C CA . PHE A 1 81 ? 9.352 18.012 -21.554 1.00 45.41 81 PHE A CA 1
ATOM 621 C C . PHE A 1 81 ? 10.039 17.688 -20.206 1.00 45.41 81 PHE A C 1
ATOM 623 O O . PHE A 1 81 ? 11.175 18.098 -19.977 1.00 45.41 81 PHE A O 1
ATOM 630 N N . THR A 1 82 ? 9.409 16.902 -19.328 1.00 50.97 82 THR A N 1
ATOM 631 C CA . THR A 1 82 ? 10.048 16.383 -18.103 1.00 50.97 82 THR A CA 1
ATOM 632 C C . THR A 1 82 ? 11.049 15.285 -18.453 1.00 50.97 82 THR A C 1
ATOM 634 O O . THR A 1 82 ? 12.107 15.212 -17.842 1.00 50.97 82 THR A O 1
ATOM 637 N N . LEU A 1 83 ? 10.765 14.489 -19.490 1.00 49.12 83 LEU A N 1
ATOM 638 C CA . LEU A 1 83 ? 11.731 13.560 -20.073 1.00 49.12 83 LEU A CA 1
ATOM 639 C C . LEU A 1 83 ? 12.942 14.287 -20.653 1.00 49.12 83 LEU A C 1
ATOM 641 O O . LEU A 1 83 ? 14.022 13.782 -20.456 1.00 49.12 83 LEU A O 1
ATOM 645 N N . VAL A 1 84 ? 12.822 15.450 -21.299 1.00 47.97 84 VAL A N 1
ATOM 646 C CA . VAL A 1 84 ? 13.981 16.204 -21.816 1.00 47.97 84 VAL A CA 1
ATOM 647 C C . VAL A 1 84 ? 14.838 16.747 -20.675 1.00 47.97 84 VAL A C 1
ATOM 649 O O . VAL A 1 84 ? 16.050 16.596 -20.719 1.00 47.97 84 VAL A O 1
ATOM 652 N N . VAL A 1 85 ? 14.249 17.296 -19.610 1.00 50.25 85 VAL A N 1
ATOM 653 C CA . VAL A 1 85 ? 15.030 17.759 -18.444 1.00 50.25 85 VAL A CA 1
ATOM 654 C C . VAL A 1 85 ? 15.634 16.586 -17.662 1.00 50.25 85 VAL A C 1
ATOM 656 O O . VAL A 1 85 ? 16.752 16.694 -17.173 1.00 50.25 85 VAL A O 1
ATOM 659 N N . ILE A 1 86 ? 14.943 15.446 -17.576 1.00 49.09 86 ILE A N 1
ATOM 660 C CA . ILE A 1 86 ? 15.472 14.244 -16.923 1.00 49.09 86 ILE A CA 1
ATOM 661 C C . ILE A 1 86 ? 16.518 13.552 -17.808 1.00 49.09 86 ILE A C 1
ATOM 663 O O . ILE A 1 86 ? 17.583 13.278 -17.294 1.00 49.09 86 ILE A O 1
ATOM 667 N N . TYR A 1 87 ? 16.304 13.352 -19.112 1.00 47.81 87 TYR A N 1
ATOM 668 C CA . TYR A 1 87 ? 17.271 12.747 -20.048 1.00 47.81 87 TYR A CA 1
ATOM 669 C C . TYR A 1 87 ? 18.506 13.622 -20.281 1.00 47.81 87 TYR A C 1
ATOM 671 O O . TYR A 1 87 ? 19.586 13.083 -20.499 1.00 47.81 87 TYR A O 1
ATOM 679 N N . LEU A 1 88 ? 18.383 14.956 -20.228 1.00 50.47 88 LEU A N 1
ATOM 680 C CA . LEU A 1 88 ? 19.543 15.851 -20.314 1.00 50.47 88 LEU A CA 1
ATOM 681 C C . LEU A 1 88 ? 20.415 15.814 -19.047 1.00 50.47 88 LEU A C 1
ATOM 683 O O . LEU A 1 88 ? 21.559 16.257 -19.105 1.00 50.47 88 LEU A O 1
ATOM 687 N N . PHE A 1 89 ? 19.911 15.282 -17.924 1.00 51.09 89 PHE A N 1
ATOM 688 C CA . PHE A 1 89 ? 20.638 15.233 -16.648 1.00 51.09 89 PHE A CA 1
ATOM 689 C C . PHE A 1 89 ? 20.818 13.822 -16.047 1.00 51.09 89 PHE A C 1
ATOM 691 O O . PHE A 1 89 ? 21.651 13.667 -15.158 1.00 51.09 89 PHE A O 1
ATOM 698 N N . TYR A 1 90 ? 20.081 12.801 -16.496 1.00 46.00 90 TYR A N 1
ATOM 699 C CA . TYR A 1 90 ? 20.032 11.447 -15.931 1.00 46.00 90 TYR A CA 1
ATOM 700 C C . TYR A 1 90 ? 19.530 10.415 -16.958 1.00 46.00 90 TYR A C 1
ATOM 702 O O . TYR A 1 90 ? 18.517 10.616 -17.624 1.00 46.00 90 TYR A O 1
ATOM 710 N N . ASP A 1 91 ? 20.196 9.263 -17.031 1.00 52.56 91 ASP A N 1
ATOM 711 C CA . ASP A 1 91 ? 19.779 8.127 -17.859 1.00 52.56 91 ASP A CA 1
ATOM 712 C C . ASP A 1 91 ? 18.335 7.686 -17.509 1.00 52.56 91 ASP A C 1
ATOM 714 O O . ASP A 1 91 ? 18.005 7.361 -16.360 1.00 52.56 91 ASP A O 1
ATOM 718 N N . GLY A 1 92 ? 17.427 7.780 -18.486 1.00 51.66 92 GLY A N 1
ATOM 719 C CA . GLY A 1 92 ? 15.981 7.927 -18.269 1.00 51.66 92 GLY A CA 1
ATOM 720 C C . GLY A 1 92 ? 15.239 6.692 -17.746 1.00 51.66 92 GLY A C 1
ATOM 721 O O . GLY A 1 92 ? 14.077 6.791 -17.338 1.00 51.66 92 GLY A O 1
ATOM 722 N N . THR A 1 93 ? 15.890 5.533 -17.722 1.00 56.25 93 THR A N 1
ATOM 723 C CA . THR A 1 93 ? 15.368 4.292 -17.128 1.00 56.25 93 THR A CA 1
ATOM 724 C C . THR A 1 93 ? 15.476 4.297 -15.600 1.00 56.25 93 THR A C 1
ATOM 726 O O . THR A 1 93 ? 14.554 3.846 -14.917 1.00 56.25 93 THR A O 1
ATOM 729 N N . HIS A 1 94 ? 16.533 4.890 -15.038 1.00 56.25 94 HIS A N 1
ATOM 730 C CA . HIS A 1 94 ? 16.764 4.924 -13.590 1.00 56.25 94 HIS A CA 1
ATOM 731 C C . HIS A 1 94 ? 15.854 5.922 -12.861 1.00 56.25 94 HIS A C 1
ATOM 733 O O . HIS A 1 94 ? 15.390 5.652 -11.750 1.00 56.25 94 HIS A O 1
ATOM 739 N N . ALA A 1 95 ? 15.533 7.049 -13.501 1.00 58.06 95 ALA A N 1
ATOM 740 C CA . ALA A 1 95 ? 14.715 8.101 -12.900 1.00 58.06 95 ALA A CA 1
ATOM 741 C C . ALA A 1 95 ? 13.268 7.653 -12.614 1.00 58.06 95 ALA A C 1
ATOM 743 O O . ALA A 1 95 ? 12.722 7.967 -11.555 1.00 58.06 95 ALA A O 1
ATOM 744 N N . LYS A 1 96 ? 12.659 6.865 -13.514 1.00 59.69 96 LYS A N 1
ATOM 745 C CA . LYS A 1 96 ? 11.286 6.351 -13.336 1.00 59.69 96 LYS A CA 1
ATOM 746 C C . LYS A 1 96 ? 11.189 5.358 -12.178 1.00 59.69 96 LYS A C 1
ATOM 748 O O . LYS A 1 96 ? 10.276 5.455 -11.359 1.00 59.69 96 LYS A O 1
ATOM 753 N N . LEU A 1 97 ? 12.157 4.446 -12.079 1.00 62.47 97 LEU A N 1
ATOM 754 C CA . LEU A 1 97 ? 12.231 3.480 -10.982 1.00 62.47 97 LEU A CA 1
ATOM 755 C C . LEU A 1 97 ? 12.412 4.198 -9.637 1.00 62.47 97 LEU A C 1
ATOM 757 O O . LEU A 1 97 ? 11.718 3.908 -8.664 1.00 62.47 97 LEU A O 1
ATOM 761 N N . GLN A 1 98 ? 13.302 5.193 -9.598 1.00 64.50 98 GLN A N 1
ATOM 762 C CA . GLN A 1 98 ? 13.558 5.967 -8.390 1.00 64.50 98 GLN A CA 1
ATOM 763 C C . GLN A 1 98 ? 12.341 6.799 -7.959 1.00 64.50 98 GLN A C 1
ATOM 765 O O . GLN A 1 98 ? 12.078 6.909 -6.760 1.00 64.50 98 GLN A O 1
ATOM 770 N N . GLN A 1 99 ? 11.583 7.361 -8.904 1.00 64.38 99 GLN A N 1
ATOM 771 C CA . GLN A 1 99 ? 10.360 8.106 -8.604 1.00 64.38 99 GLN A CA 1
ATOM 772 C C . GLN A 1 99 ? 9.281 7.202 -7.995 1.00 64.38 99 GLN A C 1
ATOM 774 O O . GLN A 1 99 ? 8.748 7.553 -6.943 1.00 64.38 99 GLN A O 1
ATOM 779 N N . GLY A 1 100 ? 9.030 6.024 -8.580 1.00 63.41 100 GLY A N 1
ATOM 780 C CA . GLY A 1 100 ? 8.072 5.053 -8.033 1.00 63.41 100 GLY A CA 1
ATOM 781 C C . GLY A 1 100 ? 8.443 4.581 -6.623 1.00 63.41 100 GLY A C 1
ATOM 782 O O . GLY A 1 100 ? 7.593 4.476 -5.743 1.00 63.41 100 GLY A O 1
ATOM 783 N N . MET A 1 101 ? 9.738 4.383 -6.358 1.00 64.62 101 MET A N 1
ATOM 784 C CA . MET A 1 101 ? 10.208 4.022 -5.016 1.00 64.62 101 MET A CA 1
ATOM 785 C C . MET A 1 101 ? 10.006 5.146 -3.988 1.00 64.62 101 MET A C 1
ATOM 787 O O . MET A 1 101 ? 9.702 4.870 -2.827 1.00 64.62 101 MET A O 1
ATOM 791 N N . ARG A 1 102 ? 10.179 6.414 -4.388 1.00 64.88 102 ARG A N 1
ATOM 792 C CA . ARG A 1 102 ? 9.982 7.569 -3.495 1.00 64.88 102 ARG A CA 1
ATOM 793 C C . ARG A 1 102 ? 8.507 7.790 -3.168 1.00 64.88 102 ARG A C 1
ATOM 795 O O . ARG A 1 102 ? 8.194 8.047 -2.007 1.00 64.88 102 ARG A O 1
ATOM 802 N N . SER A 1 103 ? 7.615 7.668 -4.154 1.00 64.56 103 SER A N 1
ATOM 803 C CA . SER A 1 103 ? 6.169 7.777 -3.920 1.00 64.56 103 SER A CA 1
ATOM 804 C C . SER A 1 103 ? 5.659 6.633 -3.045 1.00 64.56 103 SER A C 1
ATOM 806 O O . SER A 1 103 ? 4.994 6.905 -2.049 1.00 64.56 103 SER A O 1
ATOM 808 N N . GLY A 1 104 ? 6.078 5.392 -3.330 1.00 66.94 104 GLY A N 1
ATOM 809 C CA . GLY A 1 104 ? 5.699 4.211 -2.546 1.00 66.94 104 GLY A CA 1
ATOM 810 C C . GLY A 1 104 ? 6.150 4.277 -1.081 1.00 66.94 104 GLY A C 1
ATOM 811 O O . GLY A 1 104 ? 5.464 3.800 -0.178 1.00 66.94 104 GLY A O 1
ATOM 812 N N . ALA A 1 105 ? 7.292 4.914 -0.804 1.00 67.00 105 ALA A N 1
ATOM 813 C CA . ALA A 1 105 ? 7.738 5.133 0.569 1.00 67.00 105 ALA A CA 1
ATOM 814 C C . ALA A 1 105 ? 6.811 6.098 1.329 1.00 67.00 105 ALA A C 1
ATOM 816 O O 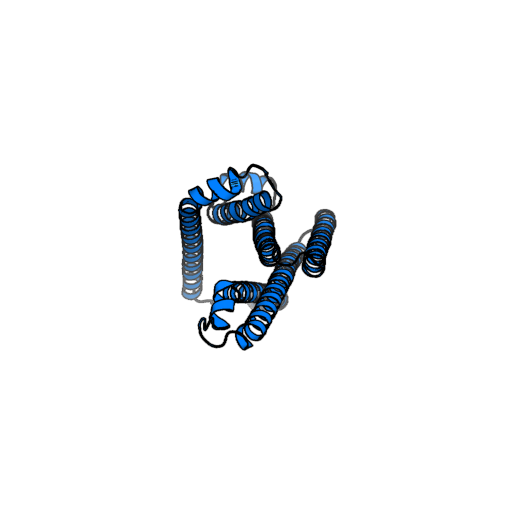. ALA A 1 105 ? 6.480 5.838 2.484 1.00 67.00 105 ALA A O 1
ATOM 817 N N . MET A 1 106 ? 6.366 7.192 0.700 1.00 66.19 106 MET A N 1
ATOM 818 C CA . MET A 1 106 ? 5.461 8.156 1.338 1.00 66.19 106 MET A CA 1
ATOM 819 C C . MET A 1 106 ? 4.082 7.562 1.625 1.00 66.19 106 MET A C 1
ATOM 821 O O . MET A 1 106 ? 3.576 7.729 2.739 1.00 66.19 106 MET A O 1
ATOM 825 N N . THR A 1 107 ? 3.494 6.841 0.667 1.00 68.06 107 THR A N 1
ATOM 826 C CA . THR A 1 107 ? 2.227 6.130 0.887 1.00 68.06 107 THR A CA 1
ATOM 827 C C . THR A 1 107 ? 2.359 5.083 1.967 1.00 68.06 107 THR A C 1
ATOM 829 O O . THR A 1 107 ? 1.532 5.049 2.876 1.00 68.06 107 THR A O 1
ATOM 832 N N . SER A 1 108 ? 3.435 4.299 1.944 1.00 72.44 108 SER A N 1
ATOM 833 C CA . SER A 1 108 ? 3.713 3.325 2.994 1.00 72.44 108 SER A CA 1
ATOM 834 C C . SER A 1 108 ? 3.777 3.985 4.375 1.00 72.44 108 SER A C 1
ATOM 836 O O . SER A 1 108 ? 3.081 3.545 5.287 1.00 72.44 108 SER A O 1
ATOM 838 N N . ILE A 1 109 ? 4.524 5.082 4.545 1.00 70.81 109 ILE A N 1
ATOM 839 C CA . ILE A 1 109 ? 4.615 5.790 5.836 1.00 70.81 109 ILE A CA 1
ATOM 840 C C . ILE A 1 109 ? 3.234 6.226 6.323 1.00 70.81 109 ILE A C 1
ATOM 842 O O . ILE A 1 109 ? 2.891 6.026 7.489 1.00 70.81 109 ILE A O 1
ATOM 846 N N . GLY A 1 110 ? 2.437 6.820 5.439 1.00 69.56 110 GLY A N 1
ATOM 847 C CA . GLY A 1 110 ? 1.120 7.304 5.804 1.00 69.56 110 GLY A CA 1
ATOM 848 C C . GLY A 1 110 ? 0.142 6.174 6.137 1.00 69.56 110 GLY A C 1
ATOM 849 O O . GLY A 1 110 ? -0.510 6.224 7.180 1.00 69.56 110 GLY A O 1
ATOM 850 N N . VAL A 1 111 ? 0.079 5.125 5.309 1.00 75.88 111 VAL A N 1
ATOM 851 C CA . VAL A 1 111 ? -0.771 3.948 5.552 1.00 75.88 111 VAL A CA 1
ATOM 852 C C . VAL A 1 111 ? -0.410 3.316 6.892 1.00 75.88 111 VAL A C 1
ATOM 854 O O . VAL A 1 111 ? -1.269 3.208 7.764 1.00 75.88 111 VAL A O 1
ATOM 857 N N . HIS A 1 112 ? 0.861 2.988 7.119 1.00 77.75 112 HIS A N 1
ATOM 858 C CA . HIS A 1 112 ? 1.298 2.391 8.380 1.00 77.75 112 HIS A CA 1
ATOM 859 C C . HIS A 1 112 ? 1.076 3.325 9.575 1.00 77.75 112 HIS A C 1
ATOM 861 O O . HIS A 1 112 ? 0.681 2.868 10.649 1.00 77.75 112 HIS A O 1
ATOM 867 N N . GLY A 1 113 ? 1.252 4.635 9.388 1.00 74.31 113 GLY A N 1
ATOM 868 C CA . GLY A 1 113 ? 0.936 5.650 10.389 1.00 74.31 113 GLY A CA 1
ATOM 869 C C . GLY A 1 113 ? -0.538 5.645 10.798 1.00 74.31 113 GLY A C 1
ATOM 870 O O . GLY A 1 113 ? -0.846 5.673 11.990 1.00 74.31 113 GLY A O 1
ATOM 871 N N . LEU A 1 114 ? -1.453 5.541 9.831 1.00 76.75 114 LEU A N 1
ATOM 872 C CA . LEU A 1 114 ? -2.891 5.425 10.088 1.00 76.75 114 LEU A CA 1
ATOM 873 C C . LEU A 1 114 ? -3.254 4.126 10.799 1.00 76.75 114 LEU A C 1
ATOM 875 O O . LEU A 1 114 ? -4.049 4.132 11.741 1.00 76.75 114 LEU A O 1
ATOM 879 N N . LEU A 1 115 ? -2.666 3.010 10.373 1.00 79.88 115 LEU A N 1
ATOM 880 C CA . LEU A 1 115 ? -2.908 1.726 11.016 1.00 79.88 115 LEU A CA 1
ATOM 881 C C . LEU A 1 115 ? -2.420 1.735 12.471 1.00 79.88 115 LEU A C 1
ATOM 883 O O . LEU A 1 115 ? -3.129 1.266 13.363 1.00 79.88 115 LEU A O 1
ATOM 887 N N . LEU A 1 116 ? -1.264 2.349 12.732 1.00 73.19 116 LEU A N 1
ATOM 888 C CA . LEU A 1 116 ? -0.739 2.540 14.081 1.00 73.19 116 LEU A CA 1
ATOM 889 C C . LEU A 1 116 ? -1.643 3.458 14.918 1.00 73.19 116 LEU A C 1
ATOM 891 O O . LEU A 1 116 ? -1.922 3.155 16.079 1.00 73.19 116 LEU A O 1
ATOM 895 N N . ALA A 1 117 ? -2.153 4.544 14.331 1.00 73.19 117 ALA A N 1
ATOM 896 C CA . ALA A 1 117 ? -3.110 5.429 14.993 1.00 73.19 117 ALA A CA 1
ATOM 897 C C . ALA A 1 117 ? -4.400 4.685 15.375 1.00 73.19 117 ALA A C 1
ATOM 899 O O . ALA A 1 117 ? -4.925 4.884 16.471 1.00 73.19 117 ALA A O 1
ATOM 900 N N . ARG A 1 118 ? -4.874 3.767 14.524 1.00 77.62 118 ARG A N 1
ATOM 901 C CA . ARG A 1 118 ? -6.028 2.910 14.825 1.00 77.62 118 ARG A CA 1
ATOM 902 C C . ARG A 1 118 ? -5.741 1.948 15.974 1.00 77.62 118 ARG A C 1
ATOM 904 O O . ARG A 1 118 ? -6.560 1.840 16.882 1.00 77.62 118 ARG A O 1
ATOM 911 N N . VAL A 1 119 ? -4.586 1.281 15.967 1.00 75.50 119 VAL A N 1
ATOM 912 C CA . VAL A 1 119 ? -4.153 0.410 17.076 1.00 75.50 119 VAL A CA 1
ATOM 913 C C . VAL A 1 119 ? -4.094 1.197 18.388 1.00 75.50 119 VAL A C 1
ATOM 915 O O . VAL A 1 119 ? -4.581 0.727 19.416 1.00 75.50 119 VAL A O 1
ATOM 918 N N . TYR A 1 120 ? -3.566 2.421 18.345 1.00 73.94 120 TYR A N 1
ATOM 919 C CA . TYR A 1 120 ? -3.531 3.317 19.496 1.00 73.94 120 TYR A CA 1
ATOM 920 C C . TYR A 1 120 ? -4.937 3.691 19.990 1.00 73.94 120 TYR A C 1
ATOM 922 O O . TYR A 1 120 ? -5.201 3.601 21.188 1.00 73.94 120 TYR A O 1
ATOM 930 N N . ALA A 1 121 ? -5.846 4.063 19.084 1.00 75.56 121 ALA A N 1
ATOM 931 C CA . ALA A 1 121 ? -7.224 4.424 19.418 1.00 75.56 121 ALA A CA 1
ATOM 932 C C . ALA A 1 121 ? -7.999 3.247 20.030 1.00 75.56 121 ALA A C 1
ATOM 934 O O . ALA A 1 121 ? -8.654 3.410 21.057 1.00 75.56 121 ALA A O 1
ATOM 935 N N . ILE A 1 122 ? -7.859 2.045 19.462 1.00 72.81 122 ILE A N 1
ATOM 936 C CA . ILE A 1 122 ? -8.450 0.810 20.004 1.00 72.81 122 ILE A CA 1
ATOM 937 C C . ILE A 1 122 ? -7.990 0.576 21.449 1.00 72.81 122 ILE A C 1
ATOM 939 O O . ILE A 1 122 ? -8.759 0.128 22.297 1.00 72.81 122 ILE A O 1
ATOM 943 N N . ALA A 1 123 ? -6.746 0.932 21.758 1.00 69.62 123 ALA A N 1
ATOM 944 C CA . ALA A 1 123 ? -6.171 0.695 23.064 1.00 69.62 123 ALA A CA 1
ATOM 945 C C . ALA A 1 123 ? -6.511 1.756 24.137 1.00 69.62 123 ALA A C 1
ATOM 947 O O . ALA A 1 123 ? -6.114 1.589 25.294 1.00 69.62 123 ALA A O 1
ATOM 948 N N . GLN A 1 124 ? -7.257 2.821 23.804 1.00 61.75 124 GLN A N 1
ATOM 949 C CA . GLN A 1 124 ? -7.592 3.933 24.715 1.00 61.75 124 GLN A CA 1
ATOM 950 C C . GLN A 1 124 ? -8.573 3.596 25.861 1.00 61.75 124 GLN A C 1
ATOM 952 O O . GLN A 1 124 ? -8.978 4.494 26.594 1.00 61.75 124 GLN A O 1
ATOM 957 N N . GLY A 1 125 ? -8.926 2.328 26.088 1.00 55.00 125 GLY A N 1
ATOM 958 C CA . GLY A 1 125 ? -9.831 1.932 27.176 1.00 55.00 125 GLY A CA 1
ATOM 959 C C . GLY A 1 125 ? -9.162 1.566 28.508 1.00 55.00 125 GLY A C 1
ATOM 960 O O . GLY A 1 125 ? -9.828 1.572 29.540 1.00 55.00 125 GLY A O 1
ATOM 961 N N . ASN A 1 126 ? -7.864 1.234 28.533 1.00 61.84 126 ASN A N 1
ATOM 962 C CA . ASN A 1 126 ? -7.211 0.757 29.759 1.00 61.84 126 ASN A CA 1
ATOM 963 C C . ASN A 1 126 ? -5.777 1.301 29.886 1.00 61.84 126 ASN A C 1
ATOM 965 O O . ASN A 1 126 ? -4.837 0.777 29.289 1.00 61.84 126 ASN A O 1
ATOM 969 N N . ARG A 1 127 ? -5.617 2.379 30.672 1.00 59.34 127 ARG A N 1
ATOM 970 C CA . ARG A 1 127 ? -4.359 3.138 30.853 1.00 59.34 127 ARG A CA 1
ATOM 971 C C . ARG A 1 127 ? -3.197 2.321 31.430 1.00 59.34 127 ARG A C 1
ATOM 973 O O . ARG A 1 127 ? -2.051 2.760 31.345 1.00 59.34 127 ARG A O 1
ATOM 980 N N . ASN A 1 128 ? -3.451 1.136 31.981 1.00 57.19 128 ASN A N 1
ATOM 981 C CA . ASN A 1 128 ? -2.430 0.392 32.702 1.00 57.19 128 ASN A CA 1
ATOM 982 C C . ASN A 1 128 ? -1.630 -0.550 31.777 1.00 57.19 128 ASN A C 1
ATOM 984 O O . ASN A 1 128 ? -1.946 -1.716 31.542 1.00 57.19 128 ASN A O 1
ATOM 988 N N . VAL A 1 129 ? -0.505 0.003 31.317 1.00 55.19 129 VAL A N 1
ATOM 989 C CA . VAL A 1 129 ? 0.789 -0.660 31.077 1.00 55.19 129 VAL A CA 1
ATOM 990 C C . VAL A 1 129 ? 0.966 -1.423 29.756 1.00 55.19 129 VAL A C 1
ATOM 992 O O . VAL A 1 129 ? 2.018 -1.287 29.142 1.00 55.19 129 VAL A O 1
ATOM 995 N N . LYS A 1 130 ? -0.008 -2.167 29.220 1.00 55.81 130 LYS A N 1
ATOM 996 C CA . LYS A 1 130 ? 0.292 -3.054 28.065 1.00 55.81 130 LYS A CA 1
ATOM 997 C C . LYS A 1 130 ? 0.273 -2.375 26.690 1.00 55.81 130 LYS A C 1
ATOM 999 O O . LYS A 1 130 ? 1.113 -2.686 25.853 1.00 55.81 130 LYS A O 1
ATOM 1004 N N . SER A 1 131 ? -0.617 -1.409 26.471 1.00 59.00 131 SER A N 1
ATOM 1005 C CA . SER A 1 131 ? -0.703 -0.693 25.187 1.00 59.00 131 SER A CA 1
ATOM 1006 C C . SER A 1 131 ? 0.484 0.242 24.948 1.00 59.00 131 SER A C 1
ATOM 1008 O O . SER A 1 131 ? 1.077 0.247 23.872 1.00 59.00 131 SER A O 1
ATOM 1010 N N . VAL A 1 132 ? 0.898 0.976 25.985 1.00 65.12 132 VAL A N 1
ATOM 1011 C CA . VAL A 1 132 ? 2.006 1.936 25.889 1.00 65.12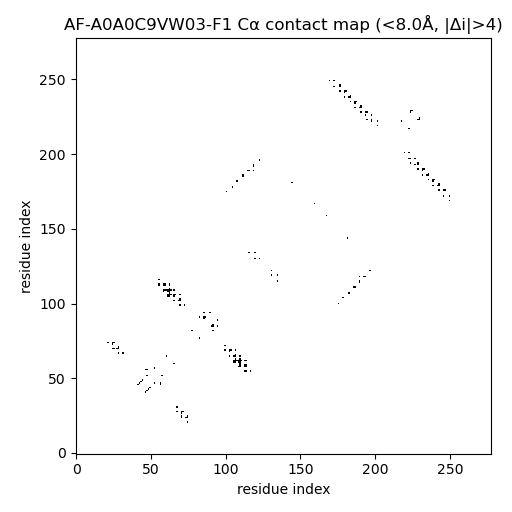 132 VAL A CA 1
ATOM 1012 C C . VAL A 1 132 ? 3.307 1.234 25.499 1.00 65.12 132 VAL A C 1
ATOM 1014 O O . VAL A 1 132 ? 4.053 1.761 24.681 1.00 65.12 132 VAL A O 1
ATOM 1017 N N . HIS A 1 133 ? 3.568 0.028 26.011 1.00 65.31 133 HIS A N 1
ATOM 1018 C CA . HIS A 1 133 ? 4.764 -0.728 25.638 1.00 65.31 133 HIS A CA 1
ATOM 1019 C C . HIS A 1 133 ? 4.716 -1.267 24.209 1.00 65.31 133 HIS A C 1
ATOM 1021 O O . HIS A 1 133 ? 5.738 -1.204 23.534 1.00 65.31 133 HIS A O 1
ATOM 1027 N N . VAL A 1 134 ? 3.562 -1.741 23.735 1.00 65.31 134 VAL A N 1
ATOM 1028 C CA . VAL A 1 134 ? 3.405 -2.259 22.364 1.00 65.31 134 VAL A CA 1
ATOM 1029 C C . VAL A 1 134 ? 3.536 -1.133 21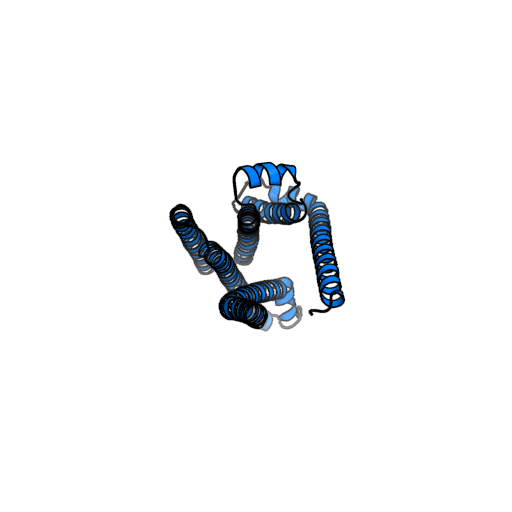.340 1.00 65.31 134 VAL A C 1
ATOM 1031 O O . VAL A 1 134 ? 4.328 -1.242 20.408 1.00 65.31 134 VAL A O 1
ATOM 1034 N N . VAL A 1 135 ? 2.860 -0.006 21.571 1.00 68.31 135 VAL A N 1
ATOM 1035 C CA . VAL A 1 135 ? 2.941 1.174 20.697 1.00 68.31 135 VAL A CA 1
ATOM 1036 C C . VAL A 1 135 ? 4.356 1.756 20.697 1.00 68.31 135 VAL A C 1
ATOM 1038 O O . VAL A 1 135 ? 4.890 2.108 19.646 1.00 68.31 135 VAL A O 1
ATOM 1041 N N . ARG A 1 136 ? 5.014 1.805 21.861 1.00 74.38 136 ARG A N 1
ATOM 1042 C CA . ARG A 1 136 ? 6.398 2.278 21.980 1.00 74.38 136 ARG A CA 1
ATOM 1043 C C . ARG A 1 136 ? 7.398 1.325 21.317 1.00 74.38 136 ARG A C 1
ATOM 1045 O O . ARG A 1 136 ? 8.358 1.798 20.719 1.00 74.38 136 ARG A O 1
ATOM 1052 N N . TRP A 1 137 ? 7.168 0.013 21.372 1.00 68.19 137 TRP A N 1
ATOM 1053 C CA . TRP A 1 137 ? 7.977 -0.975 20.650 1.00 68.19 137 TRP A CA 1
ATOM 1054 C C . TRP A 1 137 ? 7.809 -0.863 19.141 1.00 68.19 137 TRP A C 1
ATOM 1056 O O . TRP A 1 137 ? 8.800 -0.903 18.421 1.00 68.19 137 TRP A O 1
ATOM 1066 N N . GLN A 1 138 ? 6.585 -0.657 18.661 1.00 69.44 138 GLN A N 1
ATOM 1067 C CA . GLN A 1 138 ? 6.342 -0.438 17.239 1.00 69.44 138 GLN A CA 1
ATOM 1068 C C . GLN A 1 138 ? 6.984 0.860 16.758 1.00 69.44 138 GLN A C 1
ATOM 1070 O O . GLN A 1 138 ? 7.652 0.846 15.735 1.00 69.44 138 GLN A O 1
ATOM 1075 N N . LEU A 1 139 ? 6.886 1.953 17.519 1.00 71.12 139 LEU A N 1
ATOM 1076 C CA . LEU A 1 139 ? 7.579 3.207 17.203 1.00 71.12 139 LEU A CA 1
ATOM 1077 C C . LEU A 1 139 ? 9.103 3.040 17.140 1.00 71.12 139 LEU A C 1
ATOM 1079 O O . LEU A 1 139 ? 9.739 3.581 16.238 1.00 71.12 139 LEU A O 1
ATOM 1083 N N . LEU A 1 140 ? 9.690 2.272 18.062 1.00 70.88 140 LEU A N 1
ATOM 1084 C CA . LEU A 1 140 ? 11.125 1.976 18.044 1.00 70.88 140 LEU A CA 1
ATOM 1085 C C . LEU A 1 140 ? 11.518 1.096 16.854 1.00 70.88 140 LEU A C 1
ATOM 1087 O O . LEU A 1 140 ? 12.550 1.343 16.237 1.00 70.88 140 LEU A O 1
ATOM 1091 N N . LEU A 1 141 ? 10.684 0.119 16.495 1.00 69.38 141 LEU A N 1
ATOM 1092 C CA . LEU A 1 141 ? 10.903 -0.746 15.339 1.00 69.38 141 LEU A CA 1
ATOM 1093 C C . LEU A 1 141 ? 10.811 0.044 14.021 1.00 69.38 141 LEU A C 1
ATOM 1095 O O . LEU A 1 141 ? 11.676 -0.110 13.163 1.00 69.38 141 LEU A O 1
ATOM 1099 N N . VAL A 1 142 ? 9.830 0.948 13.895 1.00 69.75 142 VAL A N 1
ATOM 1100 C CA . VAL A 1 142 ? 9.711 1.903 12.774 1.00 69.75 142 VAL A CA 1
ATOM 1101 C C . VAL A 1 142 ? 10.948 2.780 12.687 1.00 69.75 142 VAL A C 1
ATOM 1103 O O . VAL A 1 142 ? 11.562 2.860 11.627 1.00 69.75 142 VAL A O 1
ATOM 1106 N N . GLY A 1 143 ? 11.341 3.407 13.798 1.00 73.50 143 GLY A N 1
ATOM 1107 C CA . GLY A 1 143 ? 12.508 4.284 13.831 1.00 73.50 143 GLY A CA 1
ATOM 1108 C C . GLY A 1 143 ? 13.786 3.552 13.426 1.00 73.50 143 GLY A C 1
ATOM 1109 O O . GLY A 1 143 ? 14.538 4.038 12.585 1.00 73.50 143 GLY A O 1
ATOM 1110 N N . PHE A 1 144 ? 14.004 2.352 13.964 1.00 65.75 144 PHE A N 1
ATOM 1111 C CA . PHE A 1 144 ? 15.178 1.540 13.660 1.00 65.75 144 PHE A CA 1
ATOM 1112 C C . PHE A 1 144 ? 15.224 1.107 12.190 1.00 65.75 144 PHE A C 1
ATOM 1114 O O . PHE A 1 144 ? 16.248 1.271 11.523 1.00 65.75 144 PHE A O 1
ATOM 1121 N N . LEU A 1 145 ? 14.111 0.607 11.652 1.00 68.44 145 LEU A N 1
ATOM 1122 C CA . LEU A 1 145 ? 14.033 0.180 10.254 1.00 68.44 145 LEU A CA 1
ATOM 1123 C C . LEU A 1 145 ? 14.213 1.358 9.293 1.00 68.44 145 LEU A C 1
ATOM 1125 O O . LEU A 1 145 ? 14.930 1.234 8.303 1.00 68.44 145 LEU A O 1
ATOM 1129 N N . TYR A 1 146 ? 13.652 2.521 9.620 1.00 72.31 146 TYR A N 1
ATOM 1130 C CA . TYR A 1 146 ? 13.786 3.726 8.806 1.00 72.31 146 TYR A CA 1
ATOM 1131 C C . TYR A 1 146 ? 15.220 4.263 8.782 1.00 72.31 146 TYR A C 1
ATOM 1133 O O . TYR A 1 146 ? 15.745 4.586 7.717 1.00 72.31 146 TYR A O 1
ATOM 1141 N N . VAL A 1 147 ? 15.892 4.297 9.937 1.00 72.56 147 VAL A N 1
ATOM 1142 C CA . VAL A 1 147 ? 17.314 4.662 10.023 1.00 72.56 147 VAL A CA 1
ATOM 1143 C C . VAL A 1 147 ? 18.165 3.683 9.217 1.00 72.56 147 VAL A C 1
ATOM 1145 O O . VAL A 1 147 ? 19.052 4.106 8.480 1.00 72.56 147 VAL A O 1
ATOM 1148 N N . THR A 1 148 ? 17.858 2.388 9.285 1.00 64.75 148 THR A N 1
ATOM 1149 C CA . THR A 1 148 ? 18.583 1.358 8.529 1.00 64.75 148 THR A CA 1
ATOM 1150 C C . THR A 1 148 ? 18.410 1.553 7.020 1.00 64.75 148 THR A C 1
ATOM 1152 O O . THR A 1 148 ? 19.397 1.558 6.285 1.00 64.75 148 THR A O 1
ATOM 1155 N N . ILE A 1 149 ? 17.185 1.815 6.552 1.00 71.44 149 ILE A N 1
ATOM 1156 C CA . ILE A 1 149 ? 16.900 2.154 5.148 1.00 71.44 149 ILE A CA 1
ATOM 1157 C C . ILE A 1 149 ? 17.651 3.425 4.727 1.00 71.44 149 ILE A C 1
ATOM 1159 O O . ILE A 1 149 ? 18.263 3.460 3.659 1.00 71.44 149 ILE A O 1
ATOM 1163 N N . PHE A 1 150 ? 17.618 4.477 5.545 1.00 73.00 150 PHE A N 1
ATOM 1164 C CA . PHE A 1 150 ? 18.287 5.743 5.251 1.00 73.00 150 PHE A CA 1
ATOM 1165 C C . PHE A 1 150 ? 19.805 5.564 5.119 1.00 73.00 150 PHE A C 1
ATOM 1167 O O . PHE A 1 150 ? 20.397 6.004 4.136 1.00 73.00 150 PHE A O 1
ATOM 1174 N N . VAL A 1 151 ? 20.426 4.843 6.053 1.00 68.19 151 VAL A N 1
ATOM 1175 C CA . VAL A 1 151 ? 21.864 4.546 6.027 1.00 68.19 151 VAL A CA 1
ATOM 1176 C C . VAL A 1 151 ? 22.234 3.710 4.800 1.00 68.19 151 VAL A C 1
ATOM 1178 O O . VAL A 1 151 ? 23.197 4.041 4.109 1.00 68.19 151 VAL A O 1
ATOM 1181 N N . LEU A 1 152 ? 21.446 2.683 4.464 1.00 69.31 152 LEU A N 1
ATOM 1182 C CA . LEU A 1 152 ? 21.660 1.873 3.259 1.00 69.31 152 LEU A CA 1
ATOM 1183 C C . LEU A 1 152 ? 21.564 2.711 1.975 1.00 69.31 152 LEU A C 1
ATOM 1185 O O . LEU A 1 152 ? 22.370 2.530 1.061 1.00 69.31 152 LEU A O 1
ATOM 1189 N N . ASN A 1 153 ? 20.639 3.673 1.921 1.00 66.25 153 ASN A N 1
ATOM 1190 C CA . ASN A 1 153 ? 20.538 4.621 0.811 1.00 66.25 153 ASN A CA 1
ATOM 1191 C C . ASN A 1 153 ? 21.750 5.556 0.730 1.00 66.25 153 ASN A C 1
ATOM 1193 O O . ASN A 1 153 ? 22.287 5.764 -0.356 1.00 66.25 153 ASN A O 1
ATOM 1197 N N . CYS A 1 154 ? 22.225 6.086 1.860 1.00 67.88 154 CYS A N 1
ATOM 1198 C CA . CYS A 1 154 ? 23.417 6.935 1.889 1.00 67.88 154 CYS A CA 1
ATOM 1199 C C . CYS A 1 154 ? 24.675 6.189 1.422 1.00 67.88 154 CYS A C 1
ATOM 1201 O O . CYS A 1 154 ? 25.491 6.758 0.698 1.00 67.88 154 CYS A O 1
ATOM 1203 N N . ILE A 1 155 ? 24.828 4.919 1.807 1.00 68.69 155 ILE A N 1
ATOM 1204 C CA . ILE A 1 155 ? 25.947 4.075 1.369 1.00 68.69 155 ILE A CA 1
ATOM 1205 C C . ILE A 1 155 ? 25.857 3.814 -0.141 1.00 68.69 155 ILE A C 1
ATOM 1207 O O . ILE A 1 155 ? 26.857 3.927 -0.848 1.00 68.69 155 ILE A O 1
ATOM 1211 N N . ARG A 1 156 ? 24.656 3.538 -0.660 1.00 62.00 156 ARG A N 1
ATOM 1212 C CA . ARG A 1 156 ? 24.443 3.274 -2.091 1.00 62.00 156 ARG A CA 1
ATOM 1213 C C . ARG A 1 156 ? 24.649 4.488 -2.982 1.00 62.00 156 ARG A C 1
ATOM 1215 O O . ARG A 1 156 ? 25.272 4.348 -4.025 1.00 62.00 156 ARG A O 1
ATOM 1222 N N . MET A 1 157 ? 24.212 5.671 -2.554 1.00 64.38 157 MET A N 1
ATOM 1223 C CA . MET A 1 157 ? 24.478 6.919 -3.281 1.00 64.38 157 MET A CA 1
ATOM 1224 C C . MET A 1 157 ? 25.981 7.164 -3.467 1.00 64.38 157 MET A C 1
ATOM 1226 O O . MET A 1 157 ? 26.394 7.675 -4.502 1.00 64.38 157 MET A O 1
ATOM 1230 N N . LYS A 1 158 ? 26.806 6.767 -2.487 1.00 66.31 158 LYS A N 1
ATOM 1231 C CA . LYS A 1 158 ? 28.269 6.847 -2.595 1.00 66.31 158 LYS A CA 1
ATOM 1232 C C . LYS A 1 158 ? 28.855 5.765 -3.503 1.00 66.31 158 LYS A C 1
ATOM 1234 O O . LYS A 1 158 ? 29.809 6.040 -4.218 1.00 66.31 158 LYS A O 1
ATOM 1239 N N . ALA A 1 159 ? 28.290 4.558 -3.495 1.00 60.66 159 ALA A N 1
ATOM 1240 C CA . ALA A 1 159 ? 28.740 3.464 -4.356 1.00 60.66 159 ALA A CA 1
ATOM 1241 C C . ALA A 1 159 ? 28.417 3.710 -5.842 1.00 60.66 159 ALA A C 1
ATOM 1243 O O . ALA A 1 159 ? 29.233 3.390 -6.696 1.00 60.66 159 ALA A O 1
ATOM 1244 N N . PHE A 1 160 ? 27.279 4.345 -6.142 1.00 57.72 160 PHE A N 1
ATOM 1245 C CA . PHE A 1 160 ? 26.826 4.648 -7.507 1.00 57.72 160 PHE A CA 1
ATOM 1246 C C . PHE A 1 160 ? 27.750 5.619 -8.265 1.00 57.72 160 PHE A C 1
ATOM 1248 O O . PHE A 1 160 ? 27.759 5.648 -9.490 1.00 57.72 160 PHE A O 1
ATOM 1255 N N . GLN A 1 161 ? 28.567 6.407 -7.557 1.00 60.97 161 GLN A N 1
ATOM 1256 C CA . GLN A 1 161 ? 29.572 7.267 -8.193 1.00 60.97 161 GLN A CA 1
ATOM 1257 C C . GLN A 1 161 ? 30.786 6.489 -8.735 1.00 60.97 161 GLN A C 1
ATOM 1259 O O . GLN A 1 161 ? 31.577 7.059 -9.483 1.00 60.97 161 GLN A O 1
ATOM 1264 N N . CYS A 1 162 ? 30.928 5.201 -8.405 1.00 54.44 162 CYS A N 1
ATOM 1265 C CA . CYS A 1 162 ? 32.026 4.354 -8.859 1.00 54.44 162 CYS A CA 1
ATOM 1266 C C . CYS A 1 162 ? 31.501 3.176 -9.702 1.00 54.44 162 CYS A C 1
ATOM 1268 O O . CYS A 1 162 ? 31.175 2.127 -9.158 1.00 54.44 162 CYS A O 1
ATOM 1270 N N . ASN A 1 163 ? 31.551 3.325 -11.031 1.00 51.38 163 ASN A N 1
ATOM 1271 C CA . ASN A 1 163 ? 31.434 2.278 -12.066 1.00 51.38 163 ASN A CA 1
ATOM 1272 C C . ASN A 1 163 ? 30.035 1.702 -12.398 1.00 51.38 163 ASN A C 1
ATOM 1274 O O . ASN A 1 163 ? 29.416 0.994 -11.613 1.00 51.38 163 ASN A O 1
ATOM 1278 N N . THR A 1 164 ? 29.626 1.904 -13.655 1.00 59.44 164 THR A N 1
ATOM 1279 C CA . THR A 1 164 ? 28.441 1.350 -14.336 1.00 59.44 164 THR A CA 1
ATOM 1280 C C . THR A 1 164 ? 28.822 0.074 -15.111 1.00 59.44 164 THR A C 1
ATOM 1282 O O . THR A 1 164 ? 29.880 -0.006 -15.730 1.00 59.44 164 THR A O 1
ATOM 1285 N N . SER A 1 165 ? 28.051 -1.018 -15.087 1.00 63.94 165 SER A N 1
ATOM 1286 C CA . SER A 1 165 ? 26.995 -1.208 -16.098 1.00 63.94 165 SER A CA 1
ATOM 1287 C C . SER A 1 165 ? 26.032 -2.384 -15.829 1.00 63.94 165 SER A C 1
ATOM 1289 O O . SER A 1 165 ? 25.184 -2.652 -16.664 1.00 63.94 165 SER A O 1
ATOM 1291 N N . ASN A 1 166 ? 26.089 -3.078 -14.683 1.00 62.09 166 ASN A N 1
ATOM 1292 C CA . ASN A 1 166 ? 25.127 -4.162 -14.363 1.00 62.09 166 ASN A CA 1
ATOM 1293 C C . ASN A 1 166 ? 24.784 -4.305 -12.864 1.00 62.09 166 ASN A C 1
ATOM 1295 O O . ASN A 1 166 ? 23.759 -4.891 -12.512 1.00 62.09 166 ASN A O 1
ATOM 1299 N N . SER A 1 167 ? 25.592 -3.745 -11.958 1.00 64.81 167 SER A N 1
ATOM 1300 C CA . SER A 1 167 ? 25.335 -3.753 -10.507 1.00 64.81 167 SER A CA 1
ATOM 1301 C C . SER A 1 167 ? 24.089 -2.957 -10.099 1.00 64.81 167 SER A C 1
ATOM 1303 O O . SER A 1 167 ? 23.490 -3.221 -9.052 1.00 64.81 167 SER A O 1
ATOM 1305 N N . ASP A 1 168 ? 23.662 -2.010 -10.933 1.00 66.56 168 ASP A N 1
ATOM 1306 C CA . ASP A 1 168 ? 22.671 -1.003 -10.552 1.00 66.56 168 ASP A CA 1
ATOM 1307 C C . ASP A 1 168 ? 21.238 -1.546 -10.533 1.00 66.56 168 ASP A C 1
ATOM 1309 O O . ASP A 1 168 ? 20.464 -1.230 -9.621 1.00 66.56 168 ASP A O 1
ATOM 1313 N N . ILE A 1 169 ? 20.898 -2.440 -11.465 1.00 68.00 169 ILE A N 1
ATOM 1314 C CA . ILE A 1 169 ? 19.569 -3.068 -11.537 1.00 68.00 169 ILE A CA 1
ATOM 1315 C C . ILE A 1 169 ? 19.351 -3.992 -10.333 1.00 68.00 169 ILE A C 1
ATOM 1317 O O . ILE A 1 169 ? 18.329 -3.897 -9.648 1.00 68.00 169 ILE A O 1
ATOM 1321 N N . PHE A 1 170 ? 20.331 -4.845 -10.018 1.00 71.50 170 PHE A N 1
ATOM 1322 C CA . PHE A 1 170 ? 20.239 -5.753 -8.872 1.00 71.50 170 PHE A CA 1
ATOM 1323 C C . PHE A 1 170 ? 20.144 -4.998 -7.548 1.00 71.50 170 PHE A C 1
ATOM 1325 O O . PHE A 1 170 ? 19.354 -5.387 -6.685 1.00 71.50 170 PHE A O 1
ATOM 1332 N N . SER A 1 171 ? 20.883 -3.892 -7.411 1.00 72.88 171 SER A N 1
ATOM 1333 C CA . SER A 1 171 ? 20.821 -3.058 -6.212 1.00 72.88 171 SER A CA 1
ATOM 1334 C C . SER A 1 171 ? 19.433 -2.432 -6.017 1.00 72.88 171 SER A C 1
ATOM 1336 O O . SER A 1 171 ? 18.903 -2.420 -4.902 1.00 72.88 171 SER A O 1
ATOM 1338 N N . SER A 1 172 ? 18.796 -1.987 -7.100 1.00 70.94 172 SER A N 1
ATOM 1339 C CA . SER A 1 172 ? 17.464 -1.384 -7.050 1.00 70.94 172 SER A CA 1
ATOM 1340 C C . SER A 1 172 ? 16.384 -2.416 -6.711 1.00 70.94 172 SER A C 1
ATOM 1342 O O . SER A 1 172 ? 15.509 -2.146 -5.889 1.00 70.94 172 SER A O 1
ATOM 1344 N N . LEU A 1 173 ? 16.488 -3.636 -7.250 1.00 72.12 173 LEU A N 1
ATOM 1345 C CA . LEU A 1 173 ? 15.595 -4.743 -6.894 1.00 72.12 173 LEU A CA 1
ATOM 1346 C C . LEU A 1 173 ? 15.740 -5.159 -5.425 1.00 72.12 173 LEU A C 1
ATOM 1348 O O . LEU A 1 173 ? 14.733 -5.375 -4.754 1.00 72.12 173 LEU A O 1
ATOM 1352 N N . ASP A 1 174 ? 16.968 -5.218 -4.899 1.00 77.69 174 ASP A N 1
ATOM 1353 C CA . ASP A 1 174 ? 17.204 -5.464 -3.468 1.00 77.69 174 ASP A CA 1
ATOM 1354 C C . ASP A 1 174 ? 16.553 -4.402 -2.589 1.00 77.69 174 ASP A C 1
ATOM 1356 O O . ASP A 1 174 ? 16.025 -4.704 -1.517 1.00 77.69 174 ASP A O 1
ATOM 1360 N N . PHE A 1 175 ? 16.593 -3.147 -3.037 1.00 74.56 175 PHE A N 1
ATOM 1361 C CA . PHE A 1 175 ? 15.984 -2.049 -2.304 1.00 74.56 175 PHE A CA 1
ATOM 1362 C C . PHE A 1 175 ? 14.464 -2.184 -2.252 1.00 74.56 175 PHE A C 1
ATOM 1364 O O . PHE A 1 175 ? 13.881 -2.153 -1.170 1.00 74.56 175 PHE A O 1
ATOM 1371 N N . ALA A 1 176 ? 13.838 -2.376 -3.414 1.00 73.00 176 ALA A N 1
ATOM 1372 C CA . ALA A 1 176 ? 12.399 -2.569 -3.521 1.00 73.00 176 ALA A CA 1
ATOM 1373 C C . ALA A 1 176 ? 11.944 -3.775 -2.687 1.00 73.00 176 ALA A C 1
ATOM 1375 O O . ALA A 1 176 ? 11.000 -3.668 -1.908 1.00 73.00 176 ALA A O 1
ATOM 1376 N N . PHE A 1 177 ? 12.672 -4.893 -2.769 1.00 79.44 177 PHE A N 1
ATOM 1377 C CA . PHE A 1 177 ? 12.411 -6.072 -1.948 1.00 79.44 177 PHE A CA 1
ATOM 1378 C C . PHE A 1 177 ? 12.500 -5.760 -0.449 1.00 79.44 177 PHE A C 1
ATOM 1380 O O . PHE A 1 177 ? 11.610 -6.138 0.308 1.00 79.44 177 PHE A O 1
ATOM 1387 N N . THR A 1 178 ? 13.525 -5.019 -0.019 1.00 78.69 178 THR A N 1
ATOM 1388 C CA . THR A 1 178 ? 13.691 -4.617 1.386 1.00 78.69 178 THR A CA 1
ATOM 1389 C C . THR A 1 178 ? 12.515 -3.768 1.870 1.00 78.69 178 THR A C 1
ATOM 1391 O O . THR A 1 178 ? 11.981 -4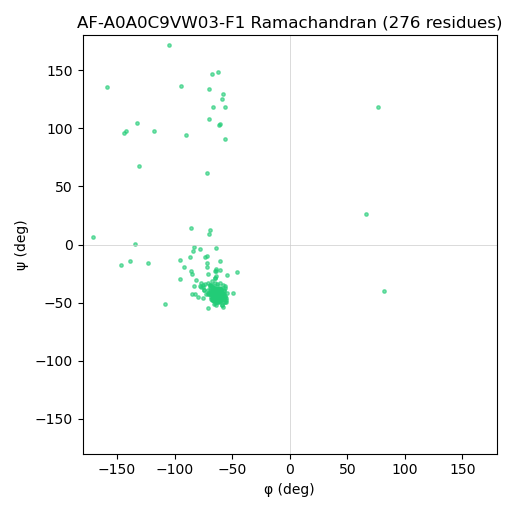.036 2.945 1.00 78.69 178 THR A O 1
ATOM 1394 N N . ILE A 1 179 ? 12.064 -2.789 1.076 1.00 75.50 179 ILE A N 1
ATOM 1395 C CA . ILE A 1 179 ? 10.883 -1.974 1.405 1.00 75.50 179 ILE A CA 1
ATOM 1396 C C . ILE A 1 179 ? 9.641 -2.853 1.562 1.00 75.50 179 ILE A C 1
ATOM 1398 O O . ILE A 1 179 ? 8.923 -2.716 2.551 1.00 75.50 179 ILE A O 1
ATOM 1402 N N . VAL A 1 180 ? 9.398 -3.763 0.616 1.00 79.31 180 VAL A N 1
ATOM 1403 C CA . VAL A 1 180 ? 8.212 -4.630 0.637 1.00 79.31 180 VAL A CA 1
ATOM 1404 C C . VAL A 1 180 ? 8.238 -5.578 1.835 1.00 79.31 180 VAL A C 1
ATOM 1406 O O . VAL A 1 180 ? 7.229 -5.717 2.521 1.00 79.31 180 VAL A O 1
ATOM 1409 N N . VAL A 1 181 ? 9.387 -6.183 2.148 1.00 81.62 181 VAL A N 1
ATOM 1410 C CA . VAL A 1 181 ? 9.536 -7.047 3.331 1.00 81.62 181 VAL A CA 1
ATOM 1411 C C . VAL A 1 181 ? 9.288 -6.264 4.617 1.00 81.62 181 VAL A C 1
ATOM 1413 O O . VAL A 1 181 ? 8.623 -6.765 5.520 1.00 81.62 181 VAL A O 1
ATOM 1416 N N . ILE A 1 182 ? 9.782 -5.029 4.703 1.00 78.62 182 ILE A N 1
ATOM 1417 C CA . ILE A 1 182 ? 9.542 -4.165 5.861 1.00 78.62 182 ILE A CA 1
ATOM 1418 C C . ILE A 1 182 ? 8.051 -3.848 5.999 1.00 78.62 182 ILE A C 1
ATOM 1420 O O . ILE A 1 182 ? 7.508 -4.007 7.091 1.00 78.62 182 ILE A O 1
ATOM 1424 N N . GLY A 1 183 ? 7.382 -3.468 4.907 1.00 79.25 183 GLY A N 1
ATOM 1425 C CA . GLY A 1 183 ? 5.931 -3.262 4.890 1.00 79.25 183 GLY A CA 1
ATOM 1426 C C . GLY A 1 183 ? 5.167 -4.506 5.350 1.00 79.25 183 GLY A C 1
ATOM 1427 O O . GLY A 1 183 ? 4.336 -4.425 6.247 1.00 79.25 183 GLY A O 1
ATOM 1428 N N . LEU A 1 184 ? 5.543 -5.686 4.853 1.00 82.56 184 LEU A N 1
ATOM 1429 C CA . LEU A 1 184 ? 4.931 -6.952 5.256 1.00 82.56 184 LEU A CA 1
ATOM 1430 C C . LEU A 1 184 ? 5.091 -7.230 6.760 1.00 82.56 184 LEU A C 1
ATOM 1432 O O . LEU A 1 184 ? 4.141 -7.649 7.419 1.00 82.56 184 LEU A O 1
ATOM 1436 N N . VAL A 1 185 ? 6.280 -6.995 7.324 1.00 83.44 185 VAL A N 1
ATOM 1437 C CA . VAL A 1 185 ? 6.511 -7.151 8.770 1.00 83.44 185 VAL A CA 1
ATOM 1438 C C . VAL A 1 185 ? 5.605 -6.209 9.563 1.00 83.44 185 VAL A C 1
ATOM 1440 O O . VAL A 1 185 ? 5.066 -6.608 10.602 1.00 83.44 185 VAL A O 1
ATOM 1443 N N . PHE A 1 186 ? 5.397 -4.984 9.078 1.00 79.75 186 PHE A N 1
ATOM 1444 C CA . PHE A 1 186 ? 4.466 -4.047 9.695 1.00 79.75 186 PHE A CA 1
ATOM 1445 C C . PHE A 1 186 ? 3.019 -4.519 9.620 1.00 79.75 186 PHE A C 1
ATOM 1447 O O . PHE A 1 186 ? 2.361 -4.569 10.662 1.00 79.75 186 PHE A O 1
ATOM 1454 N N . ASP A 1 187 ? 2.550 -4.904 8.436 1.00 82.56 187 ASP A N 1
ATOM 1455 C CA . ASP A 1 187 ? 1.191 -5.396 8.210 1.00 82.56 187 ASP A CA 1
ATOM 1456 C C . ASP A 1 187 ? 0.873 -6.583 9.129 1.00 82.56 187 ASP A C 1
ATOM 1458 O O . ASP A 1 187 ? -0.127 -6.570 9.853 1.00 82.56 187 ASP A O 1
ATOM 1462 N N . VAL A 1 188 ? 1.781 -7.564 9.198 1.00 85.81 188 VAL A N 1
ATOM 1463 C CA . VAL A 1 188 ? 1.644 -8.745 10.065 1.00 85.81 188 VAL A CA 1
ATOM 1464 C C . VAL A 1 188 ? 1.649 -8.360 11.544 1.00 85.81 188 VAL A C 1
ATOM 1466 O O . VAL A 1 188 ? 0.853 -8.889 12.322 1.00 85.81 188 VAL A O 1
ATOM 1469 N N . SER A 1 189 ? 2.506 -7.421 11.953 1.00 83.88 189 SER A N 1
ATOM 1470 C CA . SER A 1 189 ? 2.570 -6.960 13.347 1.00 83.88 189 SER A CA 1
ATOM 1471 C C . SER A 1 189 ? 1.281 -6.253 13.767 1.00 83.88 189 SER A C 1
ATOM 1473 O O . SER A 1 189 ? 0.750 -6.508 14.849 1.00 83.88 189 SER A O 1
ATOM 1475 N N . ILE A 1 190 ? 0.755 -5.379 12.907 1.00 82.88 190 ILE A N 1
ATOM 1476 C CA . ILE A 1 190 ? -0.510 -4.675 13.129 1.00 82.88 190 ILE A CA 1
ATOM 1477 C C . ILE A 1 190 ? -1.656 -5.683 13.201 1.00 82.88 190 ILE A C 1
ATOM 1479 O O . ILE A 1 190 ? -2.422 -5.656 14.165 1.00 82.88 190 ILE A O 1
ATOM 1483 N N . LEU A 1 191 ? -1.732 -6.612 12.242 1.00 86.69 191 LEU A N 1
ATOM 1484 C CA . LEU A 1 191 ? -2.727 -7.682 12.221 1.00 86.69 191 LEU A CA 1
ATOM 1485 C C . LEU A 1 191 ? -2.694 -8.498 13.520 1.00 86.69 191 LEU A C 1
ATOM 1487 O O . LEU A 1 191 ? -3.743 -8.729 14.122 1.00 86.69 191 LEU A O 1
ATOM 1491 N N . ALA A 1 192 ? -1.504 -8.887 13.985 1.00 87.31 192 ALA A N 1
ATOM 1492 C CA . ALA A 1 192 ? -1.331 -9.644 15.221 1.00 87.31 192 ALA A CA 1
ATOM 1493 C C . ALA A 1 192 ? -1.845 -8.874 16.447 1.00 87.31 192 ALA A C 1
ATOM 1495 O O . ALA A 1 192 ? -2.546 -9.446 17.281 1.00 87.31 192 ALA A O 1
ATOM 1496 N N . ILE A 1 193 ? -1.565 -7.571 16.542 1.00 84.31 193 ILE A N 1
ATOM 1497 C CA . ILE A 1 193 ? -2.032 -6.739 17.659 1.00 84.31 193 ILE A CA 1
ATOM 1498 C C . ILE A 1 193 ? -3.545 -6.533 17.603 1.00 84.31 193 ILE A C 1
ATOM 1500 O O . ILE A 1 193 ? -4.214 -6.649 18.631 1.00 84.31 193 ILE A O 1
ATOM 1504 N N . THR A 1 194 ? -4.112 -6.276 16.423 1.00 85.50 194 THR A N 1
ATOM 1505 C CA . THR A 1 194 ? -5.565 -6.148 16.258 1.00 85.50 194 THR A CA 1
ATOM 1506 C C . THR A 1 194 ? -6.274 -7.457 16.606 1.00 85.50 194 THR A C 1
ATOM 1508 O O . THR A 1 194 ? -7.274 -7.435 17.327 1.00 85.50 194 THR A O 1
ATOM 1511 N N . LEU A 1 195 ? -5.737 -8.604 16.178 1.00 88.38 195 LEU A N 1
ATOM 1512 C CA . LEU A 1 195 ? -6.236 -9.930 16.552 1.00 88.38 195 LEU A CA 1
ATOM 1513 C C . LEU A 1 195 ? -6.148 -10.160 18.060 1.00 88.38 195 LEU A C 1
ATOM 1515 O O . LEU A 1 195 ? -7.138 -10.550 18.678 1.00 88.38 195 LEU A O 1
ATOM 1519 N N . GLN A 1 196 ? -4.997 -9.870 18.669 1.00 88.25 196 GLN A N 1
ATOM 1520 C CA . GLN A 1 196 ? -4.790 -10.027 20.106 1.00 88.25 196 GLN A CA 1
ATOM 1521 C C . GLN A 1 196 ? -5.763 -9.161 20.910 1.00 88.25 196 GLN A C 1
ATOM 1523 O O . GLN A 1 196 ? -6.326 -9.630 21.902 1.00 88.25 196 GLN A O 1
ATOM 1528 N N . HIS A 1 197 ? -5.989 -7.916 20.489 1.00 84.44 197 HIS A N 1
ATOM 1529 C CA . HIS A 1 197 ? -6.931 -7.024 21.153 1.00 84.44 197 HIS A CA 1
ATOM 1530 C C . HIS A 1 197 ? -8.370 -7.517 21.000 1.00 84.44 197 HIS A C 1
ATOM 1532 O O . HIS A 1 197 ? -9.088 -7.626 21.993 1.00 84.44 197 HIS A O 1
ATOM 1538 N N . THR A 1 198 ? -8.773 -7.880 19.780 1.00 87.06 198 THR A N 1
ATOM 1539 C CA . THR A 1 198 ? -10.122 -8.394 19.497 1.00 87.06 198 THR A CA 1
ATOM 1540 C C . THR A 1 198 ? -10.399 -9.669 20.291 1.00 87.06 198 THR A C 1
ATOM 1542 O O . THR A 1 198 ? -11.468 -9.819 20.879 1.00 87.06 198 THR A O 1
ATOM 1545 N N . TRP A 1 199 ? -9.406 -10.556 20.395 1.00 89.88 199 TRP A N 1
ATOM 1546 C CA . TRP A 1 199 ? -9.478 -11.762 21.214 1.00 89.88 199 TRP A CA 1
ATOM 1547 C C . TRP A 1 199 ? -9.627 -11.448 22.706 1.00 89.88 199 TRP A C 1
ATOM 1549 O O . TRP A 1 199 ? -10.485 -12.018 23.381 1.00 89.88 199 TRP A O 1
ATOM 1559 N N . CYS A 1 200 ? -8.815 -10.526 23.235 1.00 87.69 200 CYS A N 1
ATOM 1560 C CA . CYS A 1 200 ? -8.913 -10.102 24.632 1.00 87.69 200 CYS A CA 1
ATOM 1561 C C . CYS A 1 200 ? -10.283 -9.486 24.943 1.00 87.69 200 CYS A C 1
ATOM 1563 O O . CYS A 1 200 ? -10.878 -9.821 25.967 1.00 87.69 200 CYS A O 1
ATOM 1565 N N . GLN A 1 201 ? -10.787 -8.626 24.054 1.00 86.81 201 GLN A N 1
ATOM 1566 C CA . GLN A 1 201 ? -12.091 -7.984 24.181 1.00 86.81 201 GLN A CA 1
ATOM 1567 C C . GLN A 1 201 ? -13.217 -9.018 24.174 1.00 86.81 201 GLN A C 1
ATOM 1569 O O . GLN A 1 201 ? -14.035 -9.030 25.087 1.00 86.81 201 GLN A O 1
ATOM 1574 N N . TRP A 1 202 ? -13.210 -9.943 23.213 1.00 90.25 202 TRP A N 1
ATOM 1575 C CA . TRP A 1 202 ? -14.184 -11.031 23.146 1.00 90.25 202 TRP A CA 1
ATOM 1576 C C . TRP A 1 202 ? -14.170 -11.902 24.407 1.00 90.25 202 TRP A C 1
ATOM 1578 O O . TRP A 1 202 ? -15.220 -12.184 24.984 1.00 90.25 202 TRP A O 1
ATOM 1588 N N . ARG A 1 203 ? -12.979 -12.271 24.900 1.00 90.00 203 ARG A N 1
ATOM 1589 C CA . ARG A 1 203 ? -12.841 -13.054 26.136 1.00 90.00 203 ARG A CA 1
ATOM 1590 C C . ARG A 1 203 ? -13.397 -12.306 27.348 1.00 90.00 203 ARG A C 1
ATOM 1592 O O . ARG A 1 203 ? -13.970 -12.937 28.235 1.00 90.00 203 ARG A O 1
ATOM 1599 N N . PHE A 1 204 ? -13.201 -10.990 27.411 1.00 88.19 204 PHE A N 1
ATOM 1600 C CA . PHE A 1 204 ? -13.770 -10.159 28.468 1.00 88.19 204 PHE A CA 1
ATOM 1601 C C . PHE A 1 204 ? -15.300 -10.135 28.379 1.00 88.19 204 PHE A C 1
ATOM 1603 O O . PHE A 1 204 ? -15.957 -10.438 29.370 1.00 88.19 204 PHE A O 1
ATOM 1610 N N . THR A 1 205 ? -15.860 -9.907 27.187 1.00 86.50 205 THR A N 1
ATOM 1611 C CA . THR A 1 205 ? -17.312 -9.932 26.951 1.00 86.50 205 THR A CA 1
ATOM 1612 C C . THR A 1 205 ? -17.939 -11.273 27.337 1.00 86.50 205 THR A C 1
ATOM 1614 O O . THR A 1 205 ? -18.967 -11.278 28.005 1.00 86.50 205 THR A O 1
ATOM 1617 N N . ILE A 1 206 ? -17.306 -12.407 27.011 1.00 87.44 206 ILE A N 1
ATOM 1618 C CA . ILE A 1 206 ? -17.791 -13.738 27.425 1.00 87.44 206 ILE A CA 1
ATOM 1619 C C . ILE A 1 206 ? -17.820 -13.879 28.947 1.00 87.44 206 ILE A C 1
ATOM 1621 O O . ILE A 1 206 ? -18.792 -14.384 29.503 1.00 87.44 206 ILE A O 1
ATOM 1625 N N . LYS A 1 207 ? -16.756 -13.445 29.632 1.00 89.44 207 LYS A N 1
ATOM 1626 C CA . LYS A 1 207 ? -16.684 -13.537 31.095 1.00 89.44 207 LYS A CA 1
ATOM 1627 C C . LYS A 1 207 ? -17.727 -12.655 31.780 1.00 89.44 207 LYS A C 1
ATOM 1629 O O . LYS A 1 207 ? -18.269 -13.069 32.795 1.00 89.44 207 LYS A O 1
ATOM 1634 N N . SER A 1 208 ? -18.000 -11.471 31.235 1.00 86.69 208 SER A N 1
ATOM 1635 C CA . SER A 1 208 ? -19.017 -10.557 31.764 1.00 86.69 208 SER A CA 1
ATOM 1636 C C . SER A 1 208 ? -20.443 -11.025 31.455 1.00 86.69 208 SER A C 1
ATOM 1638 O O . SER A 1 208 ? -21.305 -10.937 32.322 1.00 86.69 208 SER A O 1
ATOM 1640 N N . GLY A 1 209 ? -20.686 -11.574 30.260 1.00 78.31 209 GLY A N 1
ATOM 1641 C CA . GLY A 1 209 ? -22.004 -12.055 29.829 1.00 78.31 209 GLY A CA 1
ATOM 1642 C C . GLY A 1 209 ? -22.472 -13.337 30.522 1.00 78.31 209 GLY A C 1
ATOM 1643 O O . GLY A 1 209 ? -23.668 -13.593 30.585 1.00 78.31 209 GLY A O 1
ATOM 1644 N N . LEU A 1 210 ? -21.560 -14.114 31.115 1.00 75.56 210 LEU A N 1
ATOM 1645 C CA . LEU A 1 210 ? -21.909 -15.263 31.963 1.00 75.56 210 LEU A CA 1
ATOM 1646 C C . LEU A 1 210 ? -22.751 -14.878 33.195 1.00 75.56 210 LEU A C 1
ATOM 1648 O O . LEU A 1 210 ? -23.460 -15.730 33.719 1.00 75.56 210 LEU A O 1
ATOM 1652 N N . ASN A 1 211 ? -22.712 -13.611 33.624 1.00 72.94 211 ASN A N 1
ATOM 1653 C CA . ASN A 1 211 ? -23.533 -13.105 34.728 1.00 72.94 211 ASN A CA 1
ATOM 1654 C C . ASN A 1 211 ? -24.837 -12.431 34.263 1.00 72.94 211 ASN A C 1
ATOM 1656 O O . ASN A 1 211 ? -25.714 -12.201 35.088 1.00 72.94 211 ASN A O 1
ATOM 1660 N N . ASP A 1 212 ? -24.971 -12.132 32.968 1.00 73.50 212 ASP A N 1
ATOM 1661 C CA . ASP A 1 212 ? -26.076 -11.357 32.387 1.00 73.50 212 ASP A CA 1
ATOM 1662 C C . ASP A 1 212 ? -26.621 -12.117 31.162 1.00 73.50 212 ASP A C 1
ATOM 1664 O O . ASP A 1 212 ? -26.409 -11.775 29.998 1.00 73.50 212 ASP A O 1
ATOM 1668 N N . LEU A 1 213 ? -27.238 -13.265 31.447 1.00 57.00 213 LEU A N 1
ATOM 1669 C CA . LEU A 1 213 ? -27.340 -14.427 30.558 1.00 57.00 213 LEU A CA 1
ATOM 1670 C C . LEU A 1 213 ? -28.238 -14.282 29.307 1.00 57.00 213 LEU A C 1
ATOM 1672 O O . LEU A 1 213 ? -28.565 -15.307 28.715 1.00 57.00 213 LEU A O 1
ATOM 1676 N N . SER A 1 214 ? -28.701 -13.093 28.890 1.00 61.53 214 SER A N 1
ATOM 1677 C CA . SER A 1 214 ? -29.881 -13.070 28.002 1.00 61.53 214 SER A CA 1
ATOM 1678 C C . SER A 1 214 ? -29.957 -12.120 26.803 1.00 61.53 214 SER A C 1
ATOM 1680 O O . SER A 1 214 ? -30.845 -12.373 25.991 1.00 61.53 214 SER A O 1
ATOM 1682 N N . THR A 1 215 ? -29.150 -11.068 26.597 1.00 56.66 215 THR A N 1
ATOM 1683 C CA . THR A 1 215 ? -29.633 -10.025 25.643 1.00 56.66 215 THR A CA 1
ATOM 1684 C C . THR A 1 215 ? -28.703 -9.453 24.577 1.00 56.66 215 THR A C 1
ATOM 1686 O O . THR A 1 215 ? -29.199 -8.689 23.755 1.00 56.66 215 THR A O 1
ATOM 1689 N N . SER A 1 216 ? -27.431 -9.843 24.425 1.00 63.91 216 SER A N 1
ATOM 1690 C CA . SER A 1 216 ? -26.726 -9.457 23.182 1.00 63.91 216 SER A CA 1
ATOM 1691 C C . SER A 1 216 ? -25.756 -10.512 22.654 1.00 63.91 216 SER A C 1
ATOM 1693 O O . SER A 1 216 ? -24.594 -10.608 23.041 1.00 63.91 216 SER A O 1
ATOM 1695 N N . GLY A 1 217 ? -26.252 -11.317 21.713 1.00 78.25 217 GLY A N 1
ATOM 1696 C CA . GLY A 1 217 ? -25.476 -12.283 20.937 1.00 78.25 217 GLY A CA 1
ATOM 1697 C C . GLY A 1 217 ? -24.564 -11.607 19.914 1.00 78.25 217 GLY A C 1
ATOM 1698 O O . GLY A 1 217 ? -24.722 -11.807 18.713 1.00 78.25 217 GLY A O 1
ATOM 1699 N N . THR A 1 218 ? -23.612 -10.791 20.365 1.00 82.31 218 THR A N 1
ATOM 1700 C CA . THR A 1 218 ? -22.553 -10.303 19.475 1.00 82.31 218 THR A CA 1
ATOM 1701 C C . THR A 1 218 ? -21.631 -11.473 19.133 1.00 82.31 218 THR A C 1
ATOM 1703 O O . THR A 1 218 ? -20.894 -11.993 19.972 1.00 82.31 218 THR A O 1
ATOM 1706 N N . SER A 1 219 ? -21.713 -11.955 17.893 1.00 90.38 219 SER A N 1
ATOM 1707 C CA . SER A 1 219 ? -20.864 -13.046 17.424 1.00 90.38 219 SER A CA 1
ATOM 1708 C C . SER A 1 219 ? -19.403 -12.588 17.340 1.00 90.38 219 SER A C 1
ATOM 1710 O O . SER A 1 219 ? -19.103 -11.440 17.004 1.00 90.38 219 SER A O 1
ATOM 1712 N N . PHE A 1 220 ? -18.466 -13.501 17.608 1.00 89.19 220 PHE A N 1
ATOM 1713 C CA . PHE A 1 220 ? -17.031 -13.231 17.452 1.00 89.19 220 PHE A CA 1
ATOM 1714 C C . PHE A 1 220 ? -16.685 -12.765 16.030 1.00 89.19 220 PHE A C 1
ATOM 1716 O O . PHE A 1 220 ? -15.879 -11.856 15.847 1.00 89.19 220 PHE A O 1
ATOM 1723 N N . SER A 1 221 ? -17.348 -13.338 15.020 1.00 88.75 221 SER A N 1
ATOM 1724 C CA . SER A 1 221 ? -17.210 -12.916 13.625 1.00 88.75 221 SER A CA 1
ATOM 1725 C C . SER A 1 221 ? -17.661 -11.471 13.405 1.00 88.75 221 SER A C 1
ATOM 1727 O O . SER A 1 221 ? -16.977 -10.733 12.699 1.00 88.75 221 SER A O 1
ATOM 1729 N N . GLY A 1 222 ? -18.744 -11.033 14.057 1.00 90.31 222 GLY A N 1
ATOM 1730 C CA . GLY A 1 222 ? -19.188 -9.638 14.040 1.00 90.31 222 GLY A CA 1
ATOM 1731 C C . GLY A 1 222 ? -18.143 -8.683 14.623 1.00 90.31 222 GLY A C 1
ATOM 1732 O O . GLY A 1 222 ? -17.893 -7.621 14.054 1.00 90.31 222 GLY A O 1
ATOM 1733 N N . LEU A 1 223 ? -17.456 -9.089 15.696 1.00 87.88 223 LEU A N 1
ATOM 1734 C CA . LEU A 1 223 ? -16.348 -8.319 16.271 1.00 87.88 223 LEU A CA 1
ATOM 1735 C C . LEU A 1 223 ? -15.133 -8.264 15.333 1.00 87.88 223 LEU A C 1
ATOM 1737 O O . LEU A 1 223 ? -14.573 -7.189 15.136 1.00 87.88 223 LEU A O 1
ATOM 1741 N N . LEU A 1 224 ? -14.746 -9.382 14.708 1.00 88.00 224 LEU A N 1
ATOM 1742 C CA . LEU A 1 224 ? -13.648 -9.408 13.730 1.00 88.00 224 LEU A CA 1
ATOM 1743 C C . LEU A 1 224 ? -13.929 -8.513 12.512 1.00 88.00 224 LEU A C 1
ATOM 1745 O O . LEU A 1 224 ? -13.031 -7.806 12.045 1.00 88.00 224 LEU A O 1
ATOM 1749 N N . LEU A 1 225 ? -15.172 -8.528 12.019 1.00 88.44 225 LEU A N 1
ATOM 1750 C CA . LEU A 1 225 ? -15.642 -7.667 10.931 1.00 88.44 225 LEU A CA 1
ATOM 1751 C C . LEU A 1 225 ? -15.615 -6.192 11.339 1.00 88.44 225 LEU A C 1
ATOM 1753 O O . LEU A 1 225 ? -15.033 -5.375 10.629 1.00 88.44 225 LEU A O 1
ATOM 1757 N N . SER A 1 226 ? -16.162 -5.861 12.511 1.00 86.19 226 SER A N 1
ATOM 1758 C CA . SER A 1 226 ? -16.190 -4.491 13.041 1.00 86.19 226 SER A CA 1
ATOM 1759 C C . SER A 1 226 ? -14.782 -3.918 13.252 1.00 86.19 226 SER A C 1
ATOM 1761 O O . SER A 1 226 ? -14.503 -2.770 12.902 1.00 86.19 226 SER A O 1
ATOM 1763 N N . GLN A 1 227 ? -13.846 -4.738 13.736 1.00 84.06 227 GLN A N 1
ATOM 1764 C CA . GLN A 1 227 ? -12.445 -4.342 13.910 1.00 84.06 227 GLN A CA 1
ATOM 1765 C C . GLN A 1 227 ? -11.650 -4.348 12.593 1.00 84.06 227 GLN A C 1
ATOM 1767 O O . GLN A 1 227 ? -10.500 -3.912 12.551 1.00 84.06 227 GLN A O 1
ATOM 1772 N N . GLY A 1 228 ? -12.258 -4.772 11.482 1.00 85.19 228 GLY A N 1
ATOM 1773 C CA . GLY A 1 228 ? -11.642 -4.768 10.159 1.00 85.19 228 GLY A CA 1
ATOM 1774 C C . GLY A 1 228 ? -10.467 -5.736 10.019 1.00 85.19 228 GLY A C 1
ATOM 1775 O O . GLY A 1 228 ? -9.598 -5.497 9.185 1.00 85.19 228 GLY A O 1
ATOM 1776 N N . VAL A 1 229 ? -10.423 -6.820 10.802 1.00 87.19 229 VAL A N 1
ATOM 1777 C CA . VAL A 1 229 ? -9.346 -7.829 10.750 1.00 87.19 229 VAL A CA 1
ATOM 1778 C C . VAL A 1 229 ? -9.204 -8.421 9.347 1.00 87.19 229 VAL A C 1
ATOM 1780 O O . VAL A 1 229 ? -8.093 -8.597 8.857 1.00 87.19 229 VAL A O 1
ATOM 1783 N N . ILE A 1 230 ? -10.331 -8.654 8.669 1.00 85.38 230 ILE A N 1
ATOM 1784 C CA . ILE A 1 230 ? -10.357 -9.177 7.296 1.00 85.38 230 ILE A CA 1
ATOM 1785 C C . ILE A 1 230 ? -9.607 -8.243 6.339 1.00 85.38 230 ILE A C 1
ATOM 1787 O O . ILE A 1 230 ? -8.834 -8.707 5.507 1.00 85.38 230 ILE A O 1
ATOM 1791 N N . ARG A 1 231 ? -9.768 -6.923 6.494 1.00 83.94 231 ARG A N 1
ATOM 1792 C CA . ARG A 1 231 ? -9.061 -5.937 5.667 1.00 83.94 231 ARG A CA 1
ATOM 1793 C C . ARG A 1 231 ? -7.549 -6.034 5.863 1.00 83.94 231 ARG A C 1
ATOM 1795 O O . ARG A 1 231 ? -6.816 -6.035 4.884 1.00 83.94 231 ARG A O 1
ATOM 1802 N N . PHE A 1 232 ? -7.084 -6.147 7.104 1.00 83.88 232 PHE A N 1
ATOM 1803 C CA . PHE A 1 232 ? -5.655 -6.292 7.401 1.00 83.88 232 PHE A CA 1
ATOM 1804 C C . PHE A 1 232 ? -5.068 -7.592 6.859 1.00 83.88 232 PHE A C 1
ATOM 1806 O O . PHE A 1 232 ? -3.948 -7.598 6.354 1.00 83.88 232 PHE A O 1
ATOM 1813 N N . PHE A 1 233 ? -5.834 -8.679 6.932 1.00 85.56 233 PHE A N 1
ATOM 1814 C CA . PHE A 1 233 ? -5.437 -9.953 6.353 1.00 85.56 233 PHE A CA 1
ATOM 1815 C C . PHE A 1 233 ? -5.275 -9.852 4.831 1.00 85.56 233 PHE A C 1
ATOM 1817 O O . PHE A 1 233 ? -4.252 -10.279 4.306 1.00 85.56 233 PHE A O 1
ATOM 1824 N N . LEU A 1 234 ? -6.232 -9.225 4.138 1.00 84.56 234 LEU A N 1
ATOM 1825 C CA . LEU A 1 234 ? -6.155 -9.000 2.690 1.00 84.56 234 LEU A CA 1
ATOM 1826 C C . LEU A 1 234 ? -4.955 -8.128 2.301 1.00 84.56 234 LEU A C 1
ATOM 1828 O O . LEU A 1 234 ? -4.234 -8.480 1.373 1.00 84.56 234 LEU A O 1
ATOM 1832 N N . ILE A 1 235 ? -4.706 -7.036 3.034 1.00 80.62 235 ILE A N 1
ATOM 1833 C CA . ILE A 1 235 ? -3.532 -6.176 2.809 1.00 80.62 235 ILE A CA 1
ATOM 1834 C C . ILE A 1 235 ? -2.242 -6.986 2.992 1.00 80.62 235 ILE A C 1
ATOM 1836 O O . ILE A 1 235 ? -1.392 -6.985 2.110 1.00 80.62 235 ILE A O 1
ATOM 1840 N N . SER A 1 236 ? -2.136 -7.758 4.078 1.00 82.00 236 SER A N 1
ATOM 1841 C CA . SER A 1 236 ? -0.958 -8.595 4.351 1.00 82.00 236 SER A CA 1
ATOM 1842 C C . SER A 1 236 ? -0.733 -9.650 3.262 1.00 82.00 236 SER A C 1
ATOM 1844 O O . SER A 1 236 ? 0.403 -9.893 2.856 1.00 82.00 236 SER A O 1
ATOM 1846 N N . ALA A 1 237 ? -1.807 -10.284 2.781 1.00 85.62 237 ALA A N 1
ATOM 1847 C CA . ALA A 1 237 ? -1.745 -11.282 1.718 1.00 85.62 237 ALA A CA 1
ATOM 1848 C C . ALA A 1 237 ? -1.263 -10.666 0.396 1.00 85.62 237 ALA A C 1
ATOM 1850 O O . ALA A 1 237 ? -0.407 -11.245 -0.271 1.00 85.62 237 ALA A O 1
ATOM 1851 N N . TRP A 1 238 ? -1.745 -9.468 0.063 1.00 84.31 238 TRP A N 1
ATOM 1852 C CA . TRP A 1 238 ? -1.303 -8.744 -1.127 1.00 84.31 238 TRP A CA 1
ATOM 1853 C C . TRP A 1 238 ? 0.167 -8.312 -1.013 1.00 84.31 238 TRP A C 1
ATOM 1855 O O . TRP A 1 238 ? 0.957 -8.540 -1.930 1.00 84.31 238 TRP A O 1
ATOM 1865 N N . SER A 1 239 ? 0.583 -7.778 0.139 1.00 80.06 239 SER A N 1
ATOM 1866 C CA . SER A 1 239 ? 1.988 -7.445 0.412 1.00 80.06 239 SER A CA 1
ATOM 1867 C C . SER A 1 239 ? 2.904 -8.672 0.262 1.00 80.06 239 SER A C 1
ATOM 1869 O O . SER A 1 239 ? 3.993 -8.579 -0.313 1.00 80.06 239 SER A O 1
ATOM 1871 N N . LEU A 1 240 ? 2.456 -9.846 0.727 1.00 84.62 240 LEU A N 1
ATOM 1872 C CA . LEU A 1 240 ? 3.187 -11.109 0.593 1.00 84.62 240 LEU A CA 1
ATOM 1873 C C . LEU A 1 240 ? 3.315 -11.544 -0.872 1.00 84.62 240 LEU A C 1
ATOM 1875 O O . LEU A 1 240 ? 4.404 -11.925 -1.304 1.00 84.62 240 LEU A O 1
ATOM 1879 N N . GLU A 1 241 ? 2.230 -11.465 -1.640 1.00 85.69 241 GLU A N 1
ATOM 1880 C CA . GLU A 1 241 ? 2.243 -11.760 -3.073 1.00 85.69 241 GLU A CA 1
ATOM 1881 C C . GLU A 1 241 ? 3.239 -10.853 -3.814 1.00 85.69 241 GLU A C 1
ATOM 1883 O O . GLU A 1 241 ? 4.072 -11.337 -4.584 1.00 85.69 241 GLU A O 1
ATOM 1888 N N . GLY A 1 242 ? 3.239 -9.551 -3.507 1.00 78.75 242 GLY A N 1
ATOM 1889 C CA . GLY A 1 242 ? 4.203 -8.595 -4.054 1.00 78.75 242 GLY A CA 1
ATOM 1890 C C . GLY A 1 242 ? 5.658 -8.982 -3.766 1.00 78.75 242 GLY A C 1
ATOM 1891 O O . GLY A 1 242 ? 6.505 -8.946 -4.663 1.00 78.75 242 GLY A O 1
ATOM 1892 N N . ALA A 1 243 ? 5.952 -9.429 -2.540 1.00 78.88 243 ALA A N 1
ATOM 1893 C CA . ALA A 1 243 ? 7.287 -9.890 -2.153 1.00 78.88 243 ALA A CA 1
ATOM 1894 C C . ALA A 1 243 ? 7.730 -11.135 -2.945 1.00 78.88 243 ALA A C 1
ATOM 1896 O O . ALA A 1 243 ? 8.881 -11.224 -3.389 1.00 78.88 243 ALA A O 1
ATOM 1897 N N . ILE A 1 244 ? 6.816 -12.091 -3.139 1.00 84.12 244 ILE A N 1
ATOM 1898 C CA . ILE A 1 244 ? 7.067 -13.328 -3.893 1.00 84.12 244 ILE A CA 1
ATOM 1899 C C . ILE A 1 244 ? 7.308 -13.009 -5.372 1.00 84.12 244 ILE A C 1
ATOM 1901 O O . ILE A 1 244 ? 8.266 -13.517 -5.966 1.00 84.12 244 ILE A O 1
ATOM 1905 N N . ASN A 1 245 ? 6.495 -12.128 -5.953 1.00 79.50 245 ASN A N 1
ATOM 1906 C CA . ASN A 1 245 ? 6.612 -11.724 -7.350 1.00 79.50 245 ASN A CA 1
ATOM 1907 C C . ASN A 1 245 ? 7.945 -11.013 -7.617 1.00 79.50 245 ASN A C 1
ATOM 1909 O O . ASN A 1 245 ? 8.651 -11.381 -8.556 1.00 79.50 245 ASN A O 1
ATOM 1913 N N . LEU A 1 246 ? 8.367 -10.091 -6.744 1.00 77.50 246 LEU A N 1
ATOM 1914 C CA . LEU A 1 246 ? 9.679 -9.434 -6.847 1.00 77.50 246 LEU A CA 1
ATOM 1915 C C . LEU A 1 246 ? 10.841 -10.431 -6.789 1.00 77.50 246 LEU A C 1
ATOM 1917 O O . LEU A 1 246 ? 11.776 -10.353 -7.591 1.00 77.50 246 LEU A O 1
ATOM 1921 N N . LYS A 1 247 ? 10.776 -11.407 -5.875 1.00 81.50 247 LYS A N 1
ATOM 1922 C CA . LYS A 1 247 ? 11.792 -12.463 -5.780 1.00 81.50 247 LYS A CA 1
ATOM 1923 C C . LYS A 1 247 ? 11.826 -13.322 -7.046 1.00 81.50 247 LYS A C 1
ATOM 1925 O O . LYS A 1 247 ? 12.905 -13.667 -7.523 1.00 81.50 247 LYS A O 1
ATOM 1930 N N . THR A 1 248 ? 10.663 -13.631 -7.610 1.00 82.06 248 THR A N 1
ATOM 1931 C CA . THR A 1 248 ? 10.541 -14.437 -8.832 1.00 82.06 248 THR A CA 1
ATOM 1932 C C . THR A 1 248 ? 11.098 -13.699 -10.047 1.00 82.06 248 THR A C 1
ATOM 1934 O O . THR A 1 248 ? 11.830 -14.291 -10.838 1.00 82.06 248 THR A O 1
ATOM 1937 N N . VAL A 1 249 ? 10.824 -12.397 -10.172 1.00 76.62 249 VAL A N 1
ATOM 1938 C CA . VAL A 1 249 ? 11.388 -11.543 -11.230 1.00 76.62 249 VAL A CA 1
ATOM 1939 C C . VAL A 1 249 ? 12.911 -11.516 -11.151 1.00 76.62 249 VAL A C 1
ATOM 1941 O O . VAL A 1 249 ? 13.574 -11.712 -12.167 1.00 76.62 249 VAL A O 1
ATOM 1944 N N . ARG A 1 250 ? 13.481 -11.364 -9.949 1.00 75.00 250 ARG A N 1
ATOM 1945 C CA . ARG A 1 250 ? 14.934 -11.451 -9.749 1.00 75.00 250 ARG A CA 1
ATOM 1946 C C . ARG A 1 250 ? 15.497 -12.775 -10.263 1.00 75.00 250 ARG A C 1
ATOM 1948 O O . ARG A 1 250 ? 16.468 -12.759 -11.010 1.00 75.00 250 ARG A O 1
ATOM 1955 N N . VAL A 1 251 ? 14.892 -13.900 -9.876 1.00 78.19 251 VAL A N 1
ATOM 1956 C CA . VAL A 1 251 ? 15.345 -15.233 -10.306 1.00 78.19 251 VAL A CA 1
ATOM 1957 C C . VAL A 1 251 ? 15.290 -15.354 -11.829 1.00 78.19 251 VAL A C 1
ATOM 1959 O O . VAL A 1 251 ? 16.260 -15.804 -12.430 1.00 78.19 251 VAL A O 1
ATOM 1962 N N . LYS A 1 252 ? 14.211 -14.879 -12.466 1.00 75.75 252 LYS A N 1
ATOM 1963 C CA . LYS A 1 252 ? 14.087 -14.869 -13.931 1.00 75.75 252 LYS A CA 1
ATOM 1964 C C . LYS A 1 252 ? 15.177 -14.037 -14.606 1.00 75.75 252 LYS A C 1
ATOM 1966 O O . LYS A 1 252 ? 15.772 -14.520 -15.559 1.00 75.75 252 LYS A O 1
ATOM 1971 N N . ILE A 1 253 ? 15.477 -12.836 -14.106 1.00 70.56 253 ILE A N 1
ATOM 1972 C CA . ILE A 1 253 ? 16.544 -11.986 -14.663 1.00 70.56 253 ILE A CA 1
ATOM 1973 C C . ILE A 1 253 ? 17.903 -12.684 -14.527 1.00 70.56 253 ILE A C 1
ATOM 1975 O O . ILE A 1 253 ? 18.639 -12.773 -15.507 1.00 70.56 253 ILE A O 1
ATOM 1979 N N . THR A 1 254 ? 18.208 -13.241 -13.349 1.00 72.56 254 THR A N 1
ATOM 1980 C CA . THR A 1 254 ? 19.463 -13.967 -13.105 1.00 72.56 254 THR A CA 1
ATOM 1981 C C . THR A 1 254 ? 19.611 -15.194 -14.006 1.00 72.56 254 THR A C 1
ATOM 1983 O O . THR A 1 254 ? 20.694 -15.395 -14.545 1.00 72.56 254 THR A O 1
ATOM 1986 N N . LEU A 1 255 ? 18.550 -15.984 -14.215 1.00 70.12 255 LEU A N 1
ATOM 1987 C CA . LEU A 1 255 ? 18.596 -17.127 -15.135 1.00 70.12 255 LEU A CA 1
ATOM 1988 C C . LEU A 1 255 ? 18.676 -16.691 -16.606 1.00 70.12 255 LEU A C 1
ATOM 1990 O O . LEU A 1 255 ? 19.494 -17.222 -17.349 1.00 70.12 255 LEU A O 1
ATOM 1994 N N . SER A 1 256 ? 17.905 -15.680 -17.022 1.00 60.81 256 SER A N 1
ATOM 1995 C CA . SER A 1 256 ? 17.915 -15.202 -18.415 1.00 60.81 256 SER A CA 1
ATOM 1996 C C . SER A 1 256 ? 19.256 -14.597 -18.837 1.00 60.81 256 SER A C 1
ATOM 1998 O O . SER A 1 256 ? 19.624 -14.683 -20.002 1.00 60.81 256 SER A O 1
ATOM 2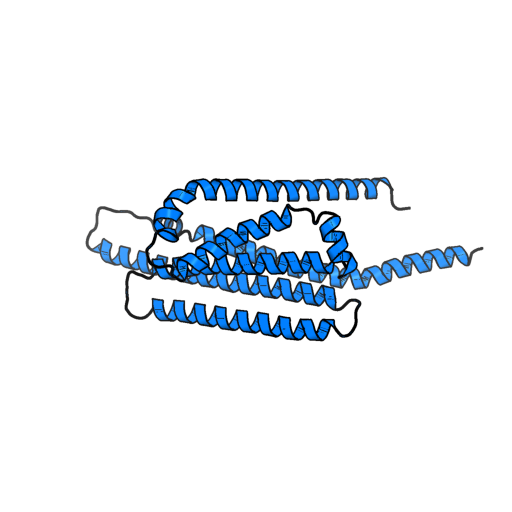000 N N . GLY A 1 257 ? 20.018 -14.024 -17.897 1.00 56.44 257 GLY A N 1
ATOM 2001 C CA . GLY A 1 257 ? 21.363 -13.515 -18.170 1.00 56.44 257 GLY A CA 1
ATOM 2002 C C . GLY A 1 257 ? 22.398 -14.618 -18.409 1.00 56.44 257 GLY A C 1
ATOM 2003 O O . GLY A 1 257 ? 23.384 -14.377 -19.100 1.00 56.44 257 GLY A O 1
ATOM 2004 N N . VAL A 1 258 ? 22.173 -15.822 -17.872 1.00 57.84 258 VAL A N 1
ATOM 2005 C CA . VAL A 1 258 ? 23.053 -16.981 -18.091 1.00 57.84 258 VAL A CA 1
ATOM 2006 C C . VAL A 1 258 ? 22.763 -17.620 -19.450 1.00 57.84 258 VAL A C 1
ATOM 2008 O O . VAL A 1 258 ? 23.694 -17.856 -20.218 1.00 57.84 258 VAL A O 1
ATOM 2011 N N . ASP A 1 259 ? 21.488 -17.814 -19.792 1.00 52.19 259 ASP A N 1
ATOM 2012 C CA . ASP A 1 259 ? 21.105 -18.464 -21.052 1.00 52.19 259 ASP A CA 1
ATOM 2013 C C . ASP A 1 259 ? 21.132 -17.508 -22.254 1.00 52.19 259 ASP A C 1
ATOM 2015 O O . ASP A 1 259 ? 21.489 -17.920 -23.355 1.00 52.19 259 ASP A O 1
ATOM 2019 N N . GLY A 1 260 ? 20.862 -16.211 -22.061 1.00 56.38 260 GLY A N 1
ATOM 2020 C CA . GLY A 1 260 ? 20.899 -15.215 -23.139 1.00 56.38 260 GLY A CA 1
ATOM 2021 C C . GLY A 1 260 ? 22.295 -15.022 -23.743 1.00 56.38 260 GLY A C 1
ATOM 2022 O O . GLY A 1 260 ? 22.427 -14.704 -24.925 1.00 56.38 260 GLY A O 1
ATOM 2023 N N . GLY A 1 261 ? 23.355 -15.274 -22.965 1.00 57.94 261 GLY A N 1
ATOM 2024 C CA . GLY A 1 261 ? 24.721 -15.351 -23.488 1.00 57.94 261 GLY A CA 1
ATOM 2025 C C . GLY A 1 261 ? 24.941 -16.581 -24.373 1.00 57.94 261 GLY A C 1
ATOM 2026 O O . GLY A 1 261 ? 25.620 -16.486 -25.394 1.00 57.94 261 GLY A O 1
ATOM 2027 N N . LEU A 1 262 ? 24.329 -17.715 -24.021 1.00 57.44 262 LEU A N 1
ATOM 2028 C CA . LEU A 1 262 ? 24.428 -18.969 -24.768 1.00 57.44 262 LEU A CA 1
ATOM 2029 C C . LEU A 1 262 ? 23.606 -18.927 -26.064 1.00 57.44 262 LEU A C 1
ATOM 2031 O O . LEU A 1 262 ? 24.066 -19.393 -27.104 1.00 57.44 262 LEU A O 1
ATOM 2035 N N . GLU A 1 263 ? 22.421 -18.320 -26.022 1.00 62.50 263 GLU A N 1
ATOM 2036 C CA . GLU A 1 263 ? 21.539 -18.168 -27.178 1.00 62.50 263 GLU A CA 1
ATOM 2037 C C . GLU A 1 263 ? 22.159 -17.206 -28.205 1.00 62.50 263 GLU A C 1
ATOM 2039 O O . GLU A 1 263 ? 22.292 -17.560 -29.378 1.00 62.50 263 GLU A O 1
ATOM 2044 N N . ASN A 1 264 ? 22.700 -16.065 -27.757 1.00 60.22 264 ASN A N 1
ATOM 2045 C CA . ASN A 1 264 ? 23.456 -15.154 -28.623 1.00 60.22 264 ASN A CA 1
ATOM 2046 C C . ASN A 1 264 ? 24.748 -15.786 -29.164 1.00 60.22 264 ASN A C 1
ATOM 2048 O O . ASN A 1 264 ? 25.080 -15.584 -30.333 1.00 60.22 264 ASN A O 1
ATOM 2052 N N . ALA A 1 265 ? 25.463 -16.581 -28.360 1.00 62.34 265 ALA A N 1
ATOM 2053 C CA . ALA A 1 265 ? 26.634 -17.318 -28.829 1.00 62.34 265 ALA A CA 1
ATOM 2054 C C . ALA A 1 265 ? 26.257 -18.370 -29.883 1.00 62.34 265 ALA A C 1
ATOM 2056 O O . ALA A 1 265 ? 26.963 -18.506 -30.877 1.00 62.34 265 ALA A O 1
ATOM 2057 N N . SER A 1 266 ? 25.127 -19.065 -29.722 1.00 72.19 266 SER A N 1
ATOM 2058 C CA . SER A 1 266 ? 24.651 -20.059 -30.690 1.00 72.19 266 SER A CA 1
ATOM 2059 C C . SER A 1 266 ? 24.260 -19.430 -32.032 1.00 72.19 266 SER A C 1
ATOM 2061 O O . SER A 1 266 ? 24.610 -19.964 -33.083 1.00 72.19 266 SER A O 1
ATOM 2063 N N . VAL A 1 267 ? 23.631 -18.249 -32.010 1.00 74.56 267 VAL A N 1
ATOM 2064 C CA . VAL A 1 267 ? 23.297 -17.478 -33.218 1.00 74.56 267 VAL A CA 1
ATOM 2065 C C . VAL A 1 267 ? 24.567 -16.974 -33.907 1.00 74.56 267 VAL A C 1
ATOM 2067 O O . VAL A 1 267 ? 24.688 -17.072 -35.127 1.00 74.56 267 VAL A O 1
ATOM 2070 N N . LEU A 1 268 ? 25.551 -16.493 -33.141 1.00 70.88 268 LEU A N 1
ATOM 2071 C CA . LEU A 1 268 ? 26.838 -16.062 -33.690 1.00 70.88 268 LEU A CA 1
ATOM 2072 C C . LEU A 1 268 ? 27.609 -17.235 -34.316 1.00 70.88 268 LEU A C 1
ATOM 2074 O O . LEU A 1 268 ? 28.206 -17.087 -35.379 1.00 70.88 268 LEU A O 1
ATOM 2078 N N . MET A 1 269 ? 27.561 -18.408 -33.682 1.00 73.56 269 MET A N 1
ATOM 2079 C CA . MET A 1 269 ? 28.219 -19.624 -34.158 1.00 73.56 269 MET A CA 1
ATOM 2080 C C . MET A 1 269 ? 27.533 -20.200 -35.408 1.00 73.56 269 MET A C 1
ATOM 2082 O O . MET A 1 269 ? 28.219 -20.707 -36.292 1.00 73.56 269 MET A O 1
ATOM 2086 N N . HIS A 1 270 ? 26.207 -20.065 -35.526 1.00 77.31 270 HIS A N 1
ATOM 2087 C CA . HIS A 1 270 ? 25.470 -20.406 -36.746 1.00 77.31 270 HIS A CA 1
ATOM 2088 C C . HIS A 1 270 ? 25.839 -19.472 -37.906 1.00 77.31 270 HIS A C 1
ATOM 2090 O O . HIS A 1 270 ? 26.188 -19.947 -38.982 1.00 77.31 270 HIS A O 1
ATOM 2096 N N . ASN A 1 271 ? 25.860 -18.156 -37.673 1.00 75.62 271 ASN A N 1
ATOM 2097 C CA . ASN A 1 271 ? 26.228 -17.178 -38.703 1.00 75.62 271 ASN A CA 1
ATOM 2098 C C . ASN A 1 271 ? 27.693 -17.319 -39.157 1.00 75.62 271 ASN A C 1
ATOM 2100 O O . ASN A 1 271 ? 28.007 -17.082 -40.319 1.00 75.62 271 ASN A O 1
ATOM 2104 N N . LEU A 1 272 ? 28.598 -17.717 -38.255 1.00 72.75 272 LEU A N 1
ATOM 2105 C CA . LEU A 1 272 ? 29.991 -18.020 -38.599 1.00 72.75 272 LEU A CA 1
ATOM 2106 C C . LEU A 1 272 ? 30.116 -19.267 -39.477 1.00 72.75 272 LEU A C 1
ATOM 2108 O O . LEU A 1 272 ? 30.979 -19.302 -40.348 1.00 72.75 272 LEU A O 1
ATOM 2112 N N . LYS A 1 273 ? 29.260 -20.273 -39.272 1.00 77.94 273 LYS A N 1
ATOM 2113 C CA . LYS A 1 273 ? 29.245 -21.482 -40.100 1.00 77.94 273 LYS A CA 1
ATOM 2114 C C . LYS A 1 273 ? 28.827 -21.165 -41.536 1.00 77.94 273 LYS A C 1
ATOM 2116 O O . LYS A 1 273 ? 29.521 -21.559 -42.465 1.00 77.94 273 LYS A O 1
ATOM 2121 N N . ASP A 1 274 ? 27.785 -20.352 -41.694 1.00 78.69 274 ASP A N 1
ATOM 2122 C CA . ASP A 1 274 ? 27.308 -19.909 -43.009 1.00 78.69 274 ASP A CA 1
ATOM 2123 C C . ASP A 1 274 ? 28.347 -19.048 -43.761 1.00 78.69 274 ASP A C 1
ATOM 2125 O O . ASP A 1 274 ? 28.317 -18.972 -44.985 1.00 78.69 274 ASP A O 1
ATOM 2129 N N . PHE A 1 275 ? 29.287 -18.414 -43.047 1.00 76.38 275 PHE A N 1
ATOM 2130 C CA . PHE A 1 275 ? 30.367 -17.621 -43.645 1.00 76.38 275 PHE A CA 1
ATOM 2131 C C . PHE A 1 275 ? 31.589 -18.457 -44.064 1.00 76.38 275 PHE A C 1
ATOM 2133 O O . PHE A 1 275 ? 32.345 -18.032 -44.929 1.00 76.38 275 PHE A O 1
ATOM 2140 N N . VAL A 1 276 ? 31.812 -19.620 -43.441 1.00 79.06 276 VAL A N 1
ATOM 2141 C CA . VAL A 1 276 ? 32.951 -20.513 -43.742 1.00 79.06 276 VAL A CA 1
ATOM 2142 C C . VAL A 1 276 ? 32.648 -21.459 -44.911 1.00 79.06 276 VAL A C 1
ATOM 2144 O O . VAL A 1 276 ? 33.575 -21.920 -45.570 1.00 79.06 276 VAL A O 1
ATOM 2147 N N . ASP A 1 277 ? 31.370 -21.714 -45.194 1.00 75.94 277 ASP A N 1
ATOM 2148 C CA . ASP A 1 277 ? 30.924 -22.589 -46.287 1.00 75.94 277 ASP A CA 1
ATOM 2149 C 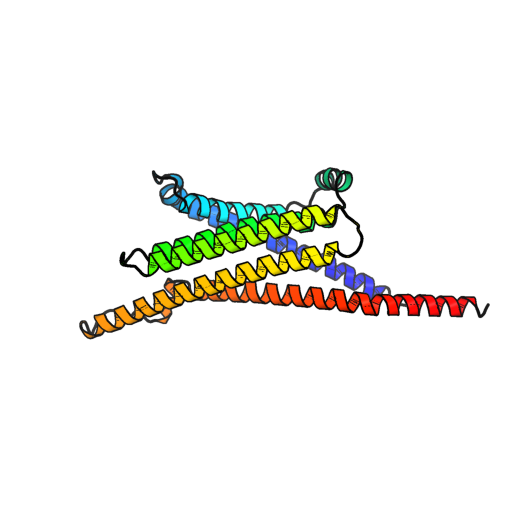C . ASP A 1 277 ? 30.798 -21.862 -47.659 1.00 75.94 277 ASP A C 1
ATOM 2151 O O . ASP A 1 277 ? 30.213 -22.413 -48.595 1.00 75.94 277 ASP A O 1
ATOM 2155 N N . ILE A 1 278 ? 31.356 -20.646 -47.798 1.00 67.25 278 ILE A N 1
ATOM 2156 C CA . ILE A 1 278 ? 31.439 -19.839 -49.041 1.00 67.25 278 ILE A CA 1
ATOM 2157 C C . ILE A 1 278 ? 32.894 -19.754 -49.513 1.00 67.25 278 ILE A C 1
ATOM 2159 O O . ILE A 1 278 ? 33.126 -19.962 -50.727 1.00 67.25 278 ILE A O 1
#

InterPro domains:
  IPR045340 Domain of unknown function DUF6533 [PF20151] (23-66)

Radius of gyration: 25.61 Å; Cα contacts (8 Å, |Δi|>4): 115; chains: 1; bounding box: 63×45×84 Å